Protein AF-A0A965YLI5-F1 (afdb_monomer)

Solvent-accessible surface area (backbone atoms only — not comparable to full-atom values): 17673 Å² total; per-residue (Å²): 130,90,64,56,71,51,61,73,43,76,35,81,29,61,70,36,71,73,26,60,54,40,81,42,77,49,64,62,65,41,42,41,32,51,29,38,28,36,34,89,42,83,32,68,47,20,32,25,34,37,40,34,27,40,70,30,68,31,49,43,34,37,30,39,25,28,29,24,36,24,27,32,36,27,36,47,72,31,89,44,96,85,30,12,40,30,62,30,32,25,40,28,37,57,21,29,21,36,32,38,29,81,21,51,41,47,46,29,47,48,23,34,24,57,84,49,38,15,62,35,31,36,45,75,60,94,67,42,70,20,35,37,36,37,76,62,53,68,28,42,39,21,24,36,50,42,29,84,81,40,61,37,41,49,74,69,42,58,32,80,84,25,55,32,73,34,83,18,82,35,67,80,43,89,89,72,48,71,62,78,72,77,84,62,77,58,58,67,69,54,51,53,51,52,40,53,52,46,54,48,54,43,52,53,50,49,50,50,52,51,49,41,30,32,72,47,32,56,70,57,48,33,49,49,50,67,68,52,47,60,90,42,24,69,57,54,50,48,56,51,55,73,16,54,28,25,58,44,68,71,39,50,42,44,44,57,70,32,48,82,37,40,45,63,67,56,49,34,55,50,31,42,47,20,13,65,45,45,66,36,66,69,40,50,52,50,47,68,65,40,94,73,60,67,53,70,72,46,47,54,48,23,49,56,12,50,71,49,80,27,67,46,58,40,51,52,30,48,44,55,52,47,52,51,55,39,57,48,47,53,50,51,49,53,49,52,64,74,66,45,82,87,66,91,77,88,129

Radius of gyration: 22.5 Å; Cα contacts (8 Å, |Δi|>4): 751; chains: 1; bounding box: 51×45×67 Å

Mean predicted aligned error: 6.95 Å

Structure (mmCIF, N/CA/C/O backbone):
data_AF-A0A965YLI5-F1
#
_entry.id   AF-A0A965YLI5-F1
#
loop_
_atom_site.group_PDB
_atom_site.id
_atom_site.type_symbol
_atom_site.label_atom_id
_atom_site.label_alt_id
_atom_site.label_comp_id
_atom_site.label_asym_id
_atom_site.label_entity_id
_atom_site.label_seq_id
_atom_site.pdbx_PDB_ins_code
_atom_site.Cartn_x
_atom_site.Cartn_y
_atom_site.Cartn_z
_atom_site.occupancy
_atom_site.B_iso_or_equiv
_atom_site.auth_seq_id
_atom_site.auth_comp_id
_atom_site.auth_asym_id
_atom_site.auth_atom_id
_atom_site.pdbx_PDB_model_num
ATOM 1 N N . MET A 1 1 ? -11.165 -8.237 -24.576 1.00 47.66 1 MET A N 1
ATOM 2 C CA . MET A 1 1 ? -10.477 -7.065 -25.166 1.00 47.66 1 MET A CA 1
ATOM 3 C C . MET A 1 1 ? -8.989 -7.328 -25.030 1.00 47.66 1 MET A C 1
ATOM 5 O O . MET A 1 1 ? -8.636 -8.050 -24.112 1.00 47.66 1 MET A O 1
ATOM 9 N N . ASN A 1 2 ? -8.143 -6.856 -25.949 1.00 56.25 2 ASN A N 1
ATOM 10 C CA . ASN A 1 2 ? -6.702 -7.087 -25.823 1.00 56.25 2 ASN A CA 1
ATOM 11 C C . ASN A 1 2 ? -6.149 -6.168 -24.736 1.00 56.25 2 ASN A C 1
ATOM 13 O O . ASN A 1 2 ? -6.178 -4.950 -24.899 1.00 56.25 2 ASN A O 1
ATOM 17 N N . THR A 1 3 ? -5.671 -6.770 -23.659 1.00 67.88 3 THR A N 1
ATOM 18 C CA . THR A 1 3 ? -4.916 -6.110 -22.602 1.00 67.88 3 THR A CA 1
ATOM 19 C C . THR A 1 3 ? -3.586 -5.591 -23.163 1.00 67.88 3 THR A C 1
ATOM 21 O O . THR A 1 3 ? -2.893 -6.351 -23.846 1.00 67.88 3 THR A O 1
ATOM 24 N N . PRO A 1 4 ? -3.209 -4.317 -22.950 1.00 78.31 4 PRO A N 1
ATOM 25 C CA . PRO A 1 4 ? -1.893 -3.822 -23.342 1.00 78.31 4 PRO A CA 1
ATOM 26 C C . PRO A 1 4 ? -0.783 -4.572 -22.593 1.00 78.31 4 PRO A C 1
ATOM 28 O O . PRO A 1 4 ? -0.748 -4.570 -21.365 1.00 78.31 4 PRO A O 1
ATOM 31 N N . THR A 1 5 ? 0.134 -5.201 -23.329 1.00 81.94 5 THR A N 1
ATOM 32 C CA . THR A 1 5 ? 1.270 -5.948 -22.768 1.00 81.94 5 THR A CA 1
ATOM 33 C C . THR A 1 5 ? 2.569 -5.428 -23.370 1.00 81.94 5 THR A C 1
ATOM 35 O O . THR A 1 5 ? 2.741 -5.443 -24.591 1.00 81.94 5 THR A O 1
ATOM 38 N N . ILE A 1 6 ? 3.478 -4.960 -22.518 1.00 88.44 6 ILE A N 1
ATOM 39 C CA . ILE A 1 6 ? 4.797 -4.443 -22.884 1.00 88.44 6 ILE A CA 1
ATOM 40 C C . ILE A 1 6 ? 5.815 -5.189 -22.039 1.00 88.44 6 ILE A C 1
ATOM 42 O O . ILE A 1 6 ? 5.927 -4.959 -20.839 1.00 88.44 6 ILE A O 1
ATOM 46 N N . VAL A 1 7 ? 6.532 -6.112 -22.668 1.00 88.81 7 VAL A N 1
ATOM 47 C CA . VAL A 1 7 ? 7.425 -7.036 -21.967 1.00 88.81 7 VAL A CA 1
ATOM 48 C C . VAL A 1 7 ? 8.673 -7.360 -22.764 1.00 88.81 7 VAL A C 1
ATOM 50 O O . VAL A 1 7 ? 8.611 -7.406 -23.997 1.00 88.81 7 VAL A O 1
ATOM 53 N N . ASN A 1 8 ? 9.791 -7.604 -22.076 1.00 89.75 8 ASN A N 1
ATOM 54 C CA . ASN A 1 8 ? 11.072 -7.968 -22.692 1.00 89.75 8 ASN A CA 1
ATOM 55 C C . ASN A 1 8 ? 11.573 -6.952 -23.743 1.00 89.75 8 ASN A C 1
ATOM 57 O O . ASN A 1 8 ? 12.159 -7.329 -24.762 1.00 89.75 8 ASN A O 1
ATOM 61 N N . ASN A 1 9 ? 11.339 -5.650 -23.528 1.00 94.12 9 ASN A N 1
ATOM 62 C CA . ASN A 1 9 ? 11.816 -4.586 -24.420 1.00 94.12 9 ASN A CA 1
ATOM 63 C C . ASN A 1 9 ? 12.978 -3.797 -23.816 1.00 94.12 9 ASN A C 1
ATOM 65 O O . ASN A 1 9 ? 13.099 -3.652 -22.605 1.00 94.12 9 ASN A O 1
ATOM 69 N N . THR A 1 10 ? 13.790 -3.191 -24.683 1.00 97.19 10 THR A N 1
ATOM 70 C CA . THR A 1 10 ? 14.789 -2.191 -24.287 1.00 97.19 10 THR A CA 1
ATOM 71 C C . THR A 1 10 ? 14.444 -0.836 -24.894 1.00 97.19 10 THR A C 1
ATOM 73 O O . THR A 1 10 ? 14.452 -0.665 -26.117 1.00 97.19 10 THR A O 1
ATOM 76 N N . PHE A 1 11 ? 14.191 0.144 -24.035 1.00 97.19 11 PHE A N 1
ATOM 77 C CA . PHE A 1 11 ? 13.925 1.533 -24.375 1.00 97.19 11 PHE A CA 1
ATOM 78 C C . PHE A 1 11 ? 15.193 2.361 -24.164 1.00 97.19 11 PHE A C 1
ATOM 80 O O . PHE A 1 11 ? 15.611 2.614 -23.037 1.00 97.19 11 PHE A O 1
ATOM 87 N N . ASN A 1 12 ? 15.800 2.804 -25.267 1.00 96.06 12 ASN A N 1
ATOM 88 C CA . ASN A 1 12 ? 16.942 3.717 -25.235 1.00 96.06 12 ASN A CA 1
ATOM 89 C C . ASN A 1 12 ? 16.435 5.163 -25.272 1.00 96.06 12 ASN A C 1
ATOM 91 O O . ASN A 1 12 ? 16.053 5.668 -26.332 1.00 96.06 12 ASN A O 1
ATOM 95 N N . ILE A 1 13 ? 16.423 5.816 -24.115 1.00 95.94 13 ILE A N 1
ATOM 96 C CA . ILE A 1 13 ? 15.871 7.154 -23.918 1.00 95.94 13 ILE A CA 1
ATOM 97 C C . ILE A 1 13 ? 16.979 8.180 -24.191 1.00 95.94 13 ILE A C 1
ATOM 99 O O . ILE A 1 13 ? 18.006 8.179 -23.512 1.00 95.94 13 ILE A O 1
ATOM 103 N N . PRO A 1 14 ? 16.829 9.062 -25.196 1.00 92.75 14 PRO A N 1
ATOM 104 C CA . PRO A 1 14 ? 17.872 10.027 -25.522 1.00 92.75 14 PRO A CA 1
ATOM 105 C C . PRO A 1 14 ? 18.075 11.040 -24.380 1.00 92.75 14 PRO A C 1
ATOM 107 O O . PRO A 1 14 ? 17.088 11.405 -23.736 1.00 92.75 14 PRO A O 1
ATOM 110 N N . PRO A 1 15 ? 19.308 11.554 -24.171 1.00 88.88 15 PRO A N 1
ATOM 111 C CA . PRO A 1 15 ? 19.623 12.610 -23.203 1.00 88.88 15 PRO A CA 1
ATOM 112 C C . PRO A 1 15 ? 19.081 13.969 -23.661 1.00 88.88 15 PRO A C 1
ATOM 114 O O . PRO A 1 15 ? 19.823 14.866 -24.068 1.00 88.88 15 PRO A O 1
ATOM 117 N N . ALA A 1 16 ? 17.756 14.091 -23.662 1.00 88.50 16 ALA A N 1
ATOM 118 C CA . ALA A 1 16 ? 17.015 15.266 -24.076 1.00 88.50 16 ALA A CA 1
ATOM 119 C C . ALA A 1 16 ? 15.872 15.569 -23.102 1.00 88.50 16 ALA A C 1
ATOM 121 O O . ALA A 1 16 ? 15.252 14.666 -22.540 1.00 88.50 16 ALA A O 1
ATOM 122 N N . ASP A 1 17 ? 15.559 16.859 -22.973 1.00 85.88 17 ASP A N 1
ATOM 123 C CA . ASP A 1 17 ? 14.410 17.319 -22.197 1.00 85.88 17 ASP A CA 1
ATOM 124 C C . ASP A 1 17 ? 13.104 16.745 -22.761 1.00 85.88 17 ASP A C 1
ATOM 126 O O . ASP A 1 17 ? 12.866 16.776 -23.974 1.00 85.88 17 ASP A O 1
ATOM 130 N N . LYS A 1 18 ? 12.260 16.235 -21.859 1.00 85.62 18 LYS A N 1
ATOM 131 C CA . LYS A 1 18 ? 10.982 15.556 -22.126 1.00 85.62 18 LYS A CA 1
ATOM 132 C C . LYS A 1 18 ? 11.101 14.269 -22.945 1.00 85.62 18 LYS A C 1
ATOM 134 O O . LYS A 1 18 ? 10.153 13.896 -23.638 1.00 85.62 18 LYS A O 1
ATOM 139 N N . ALA A 1 19 ? 12.247 13.595 -22.895 1.00 93.88 19 ALA A N 1
ATOM 140 C CA . ALA A 1 19 ? 12.375 12.257 -23.453 1.00 93.88 19 ALA A CA 1
ATOM 141 C C . ALA A 1 19 ? 11.682 11.242 -22.532 1.00 93.88 19 ALA A C 1
ATOM 143 O O . ALA A 1 19 ? 11.950 11.203 -21.334 1.00 93.88 19 ALA A O 1
ATOM 144 N N . VAL A 1 20 ? 10.796 10.424 -23.098 1.00 95.38 20 VAL A N 1
ATOM 145 C CA . VAL A 1 20 ? 10.002 9.438 -22.356 1.00 95.38 20 VAL A CA 1
ATOM 146 C C . VAL A 1 20 ? 10.176 8.076 -23.016 1.00 95.38 20 VAL A C 1
ATOM 148 O O . VAL A 1 20 ? 10.062 7.980 -24.240 1.00 95.38 20 VAL A O 1
ATOM 151 N N . GLY A 1 21 ? 10.465 7.042 -22.226 1.00 96.38 21 GLY A N 1
ATOM 152 C CA . GLY A 1 21 ? 10.515 5.661 -22.708 1.00 96.38 21 GLY A CA 1
ATOM 153 C C . GLY A 1 21 ? 9.121 5.138 -23.030 1.00 96.38 21 GLY A C 1
ATOM 154 O O . GLY A 1 21 ? 8.846 4.743 -24.163 1.00 96.38 21 GLY A O 1
ATOM 155 N N . LEU A 1 22 ? 8.229 5.208 -22.045 1.00 95.56 22 LEU A N 1
ATOM 156 C CA . LEU A 1 22 ? 6.839 4.791 -22.164 1.00 95.56 22 LEU A CA 1
ATOM 157 C C . LEU A 1 22 ? 5.908 5.814 -21.508 1.00 95.56 22 LEU A C 1
ATOM 159 O O . LEU A 1 22 ? 6.117 6.224 -20.371 1.00 95.56 22 LEU A O 1
ATOM 163 N N . TYR A 1 23 ? 4.879 6.224 -22.245 1.00 93.50 23 TYR A N 1
ATOM 164 C CA . TYR A 1 23 ? 3.815 7.093 -21.756 1.00 93.50 23 TYR A CA 1
ATOM 165 C C . TYR A 1 23 ? 2.490 6.342 -21.828 1.00 93.50 23 TYR A C 1
ATOM 167 O O . TYR A 1 23 ? 2.137 5.821 -22.890 1.00 93.50 23 TYR A O 1
ATOM 175 N N . ILE A 1 24 ? 1.776 6.301 -20.712 1.00 89.19 24 ILE A N 1
ATOM 176 C CA . ILE A 1 24 ? 0.483 5.635 -20.565 1.00 89.19 24 ILE A CA 1
ATOM 177 C C . ILE A 1 24 ? -0.528 6.694 -20.160 1.00 89.19 24 ILE A C 1
ATOM 179 O O . ILE A 1 24 ? -0.227 7.531 -19.317 1.00 89.19 24 ILE A O 1
ATOM 183 N N . ASP A 1 25 ? -1.697 6.667 -20.789 1.00 87.75 25 ASP A N 1
ATOM 184 C CA . ASP A 1 25 ? -2.765 7.645 -20.592 1.00 87.75 25 ASP A CA 1
ATOM 185 C C . ASP A 1 25 ? -4.060 6.898 -20.279 1.00 87.75 25 ASP A C 1
ATOM 187 O O . ASP A 1 25 ? -4.780 6.476 -21.190 1.00 87.75 25 ASP A O 1
ATOM 191 N N . GLY A 1 26 ? -4.298 6.637 -18.995 1.00 78.50 26 GLY A N 1
ATOM 192 C CA . GLY A 1 26 ? -5.349 5.732 -18.558 1.00 78.50 26 GLY A CA 1
ATOM 193 C C . GLY A 1 26 ? -5.097 4.267 -18.917 1.00 78.50 26 GLY A C 1
ATOM 194 O O . GLY A 1 26 ? -4.208 3.896 -19.689 1.00 78.50 26 GLY A O 1
ATOM 195 N N . GLY A 1 27 ? -5.951 3.408 -18.371 1.00 75.38 27 GLY A N 1
ATOM 196 C CA . GLY A 1 27 ? -5.984 1.987 -18.691 1.00 75.38 27 GLY A CA 1
ATOM 197 C C . GLY A 1 27 ? -6.417 1.147 -17.502 1.00 75.38 27 GLY A C 1
ATOM 198 O O . GLY A 1 27 ? -6.430 1.613 -16.367 1.00 75.38 27 GLY A O 1
ATOM 199 N N . SER A 1 28 ? -6.798 -0.092 -17.785 1.00 77.69 28 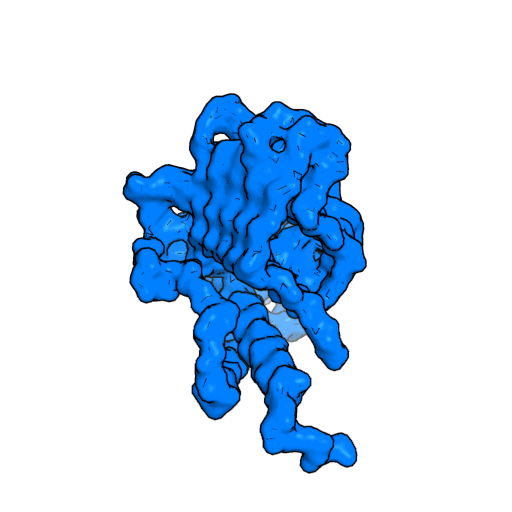SER A N 1
ATOM 200 C CA . SER A 1 28 ? -6.920 -1.153 -16.794 1.00 77.69 28 SER A CA 1
ATOM 201 C C . SER A 1 28 ? -6.119 -2.354 -17.270 1.00 77.69 28 SER A C 1
ATOM 203 O O . SER A 1 28 ? -5.940 -2.551 -18.480 1.00 77.69 28 SER A O 1
ATOM 205 N N . ASP A 1 29 ? -5.668 -3.146 -16.307 1.00 75.56 29 ASP A N 1
ATOM 206 C CA . ASP A 1 29 ? -5.086 -4.470 -16.488 1.00 75.56 29 ASP A CA 1
ATOM 207 C C . ASP A 1 29 ? -3.799 -4.503 -17.320 1.00 75.56 29 ASP A C 1
ATOM 209 O O . ASP A 1 29 ? -3.402 -5.570 -17.777 1.00 75.56 29 ASP A O 1
ATOM 213 N N . PHE A 1 30 ? -3.120 -3.374 -17.550 1.00 81.50 30 PHE A N 1
ATOM 214 C CA . PHE A 1 30 ? -1.917 -3.395 -18.380 1.00 81.50 30 PHE A CA 1
ATOM 215 C C . PHE A 1 30 ? -0.799 -4.207 -17.717 1.00 81.50 30 PHE A C 1
ATOM 217 O O . PHE A 1 30 ? -0.629 -4.210 -16.500 1.00 81.50 30 PHE A O 1
ATOM 224 N N . VAL A 1 31 ? 0.006 -4.870 -18.547 1.00 82.62 31 VAL A N 1
ATOM 225 C CA . VAL A 1 31 ? 1.157 -5.660 -18.097 1.00 82.62 31 VAL A CA 1
ATOM 226 C C . VAL A 1 31 ? 2.434 -4.990 -18.584 1.00 82.62 31 VAL A C 1
ATOM 228 O O . VAL A 1 31 ? 2.665 -4.915 -19.794 1.00 82.62 31 VAL A O 1
ATOM 231 N N . ILE A 1 32 ? 3.260 -4.511 -17.649 1.00 90.44 32 ILE A N 1
ATOM 232 C CA . ILE A 1 32 ? 4.579 -3.928 -17.928 1.00 90.44 32 ILE A CA 1
ATOM 233 C C . ILE A 1 32 ? 5.622 -4.648 -17.090 1.00 90.44 32 ILE A C 1
ATOM 235 O O . ILE A 1 32 ? 5.726 -4.432 -15.881 1.00 90.44 32 ILE A O 1
ATOM 239 N N . GLU A 1 33 ? 6.390 -5.508 -17.745 1.00 91.06 33 GLU A N 1
ATOM 240 C CA . GLU A 1 33 ? 7.311 -6.404 -17.056 1.00 91.06 33 GLU A CA 1
ATOM 241 C C . GLU A 1 33 ? 8.574 -6.715 -17.853 1.00 91.06 33 GLU A C 1
ATOM 243 O O . GLU A 1 33 ? 8.534 -6.761 -19.076 1.00 91.06 33 GLU A O 1
ATOM 248 N N . ASP A 1 34 ? 9.697 -6.950 -17.174 1.00 92.69 34 ASP A N 1
ATOM 249 C CA . ASP A 1 34 ? 10.962 -7.367 -17.797 1.00 92.69 34 ASP A CA 1
ATOM 250 C C . ASP A 1 34 ? 11.467 -6.394 -18.882 1.00 92.69 34 ASP A C 1
ATOM 252 O O . ASP A 1 34 ? 12.118 -6.787 -19.853 1.00 92.69 34 ASP A O 1
ATOM 256 N N . ASN A 1 35 ? 11.146 -5.102 -18.774 1.00 96.31 35 ASN A N 1
ATOM 257 C CA . ASN A 1 35 ? 11.665 -4.090 -19.690 1.00 96.31 35 ASN A CA 1
ATOM 258 C C . ASN A 1 35 ? 12.866 -3.362 -19.090 1.00 96.31 35 ASN A C 1
ATOM 260 O O . ASN A 1 35 ? 12.995 -3.223 -17.879 1.00 96.31 35 ASN A O 1
ATOM 264 N N . ILE A 1 36 ? 13.712 -2.833 -19.968 1.00 98.00 36 ILE A N 1
ATOM 265 C CA . ILE A 1 36 ? 14.893 -2.048 -19.620 1.00 98.00 36 ILE A CA 1
ATOM 266 C C . ILE A 1 36 ? 14.707 -0.625 -20.153 1.00 98.00 36 ILE A C 1
ATOM 268 O O . ILE A 1 36 ? 14.586 -0.432 -21.365 1.00 98.00 36 ILE A O 1
ATOM 272 N N . PHE A 1 37 ? 14.715 0.372 -19.273 1.00 98.06 37 PHE A N 1
ATOM 273 C CA . PHE A 1 37 ? 14.601 1.796 -19.587 1.00 98.06 37 PHE A CA 1
ATOM 274 C C . PHE A 1 37 ? 15.909 2.504 -19.241 1.00 98.06 37 PHE A C 1
ATOM 276 O O . PHE A 1 37 ? 16.181 2.795 -18.078 1.00 98.06 37 PHE A O 1
ATOM 283 N N . LEU A 1 38 ? 16.722 2.798 -20.256 1.00 96.19 38 LEU A N 1
ATOM 284 C CA . LEU A 1 38 ? 18.060 3.350 -20.052 1.00 96.19 38 LEU A CA 1
ATOM 285 C C . LEU A 1 38 ? 18.283 4.625 -20.853 1.00 96.19 38 LEU A C 1
ATOM 287 O O . LEU A 1 38 ? 17.928 4.717 -22.030 1.00 96.19 38 LEU A O 1
ATOM 291 N N . SER A 1 39 ? 18.961 5.580 -20.229 1.00 94.50 39 SER A N 1
ATOM 292 C CA . SER A 1 39 ? 19.636 6.680 -20.918 1.00 94.50 39 SER A CA 1
ATOM 293 C C . SER A 1 39 ? 21.143 6.426 -20.999 1.00 94.50 39 SER A C 1
ATOM 295 O O . SER A 1 39 ? 21.697 5.575 -20.309 1.00 94.50 39 SER A O 1
ATOM 297 N N . THR A 1 40 ? 21.832 7.182 -21.853 1.00 87.62 40 THR A N 1
ATOM 298 C CA . THR A 1 40 ? 23.300 7.169 -21.938 1.00 87.62 40 THR A CA 1
ATOM 299 C C . THR A 1 40 ? 23.979 8.174 -21.009 1.00 87.62 40 THR A C 1
ATOM 301 O O . THR A 1 40 ? 25.177 8.056 -20.788 1.00 87.62 40 THR A O 1
ATOM 304 N N . ASP A 1 41 ? 23.251 9.190 -20.540 1.00 81.38 41 ASP A N 1
ATOM 305 C CA . ASP A 1 41 ? 23.746 10.259 -19.663 1.00 81.38 41 ASP A CA 1
ATOM 306 C C . ASP A 1 41 ? 22.575 10.945 -18.948 1.00 81.38 41 ASP A C 1
ATOM 308 O O . ASP A 1 41 ? 21.448 10.936 -19.448 1.00 81.38 41 ASP A O 1
ATOM 312 N N . TYR A 1 42 ? 22.861 11.620 -17.832 1.00 74.62 42 TYR A N 1
ATOM 313 C CA . TYR A 1 42 ? 21.887 12.480 -17.166 1.00 74.62 42 TYR A CA 1
ATOM 314 C C . TYR A 1 42 ? 21.604 13.734 -17.998 1.00 74.62 42 TYR A C 1
ATOM 316 O O . TYR A 1 42 ? 22.484 14.563 -18.247 1.00 74.62 42 TYR A O 1
ATOM 324 N N . SER A 1 43 ? 20.341 13.933 -18.344 1.00 74.75 43 SER A N 1
ATOM 325 C CA . SER A 1 43 ? 19.816 15.224 -18.774 1.00 74.75 43 SER A CA 1
ATOM 326 C C . SER A 1 43 ? 18.503 15.500 -18.055 1.00 74.75 43 SER A C 1
ATOM 328 O O . SER A 1 43 ? 17.770 14.574 -17.716 1.00 74.75 43 SER A O 1
ATOM 330 N N . ALA A 1 44 ? 18.216 16.775 -17.796 1.00 75.19 44 ALA A N 1
ATOM 331 C CA . ALA A 1 44 ? 16.949 17.159 -17.191 1.00 75.19 44 ALA A CA 1
ATOM 332 C C . ALA A 1 44 ? 15.792 16.748 -18.110 1.00 75.19 44 ALA A C 1
ATOM 334 O O . ALA A 1 44 ? 15.864 17.008 -19.310 1.00 75.19 44 ALA A O 1
ATOM 335 N N . GLY A 1 45 ? 14.736 16.159 -17.545 1.00 84.00 45 GLY A N 1
ATOM 336 C CA . GLY A 1 45 ? 13.501 15.883 -18.286 1.00 84.00 45 GLY A CA 1
ATOM 337 C C . GLY A 1 45 ? 13.372 14.469 -18.851 1.00 84.00 45 GLY A C 1
ATOM 338 O O . GLY A 1 45 ? 12.574 14.288 -19.765 1.00 84.00 45 GLY A O 1
ATOM 339 N N . GLN A 1 46 ? 14.139 13.492 -18.362 1.00 93.94 46 GLN A N 1
ATOM 340 C CA . GLN A 1 46 ? 14.086 12.114 -18.863 1.00 93.94 46 GLN A CA 1
ATOM 341 C C . GLN A 1 46 ? 13.268 11.198 -17.966 1.00 93.94 46 GLN A C 1
ATOM 343 O O . GLN A 1 46 ? 13.535 11.121 -16.768 1.00 93.94 46 GLN A O 1
ATOM 348 N N . TYR A 1 47 ? 12.346 10.462 -18.573 1.00 95.69 47 TYR A N 1
ATOM 349 C CA . TYR A 1 47 ? 11.420 9.581 -17.876 1.00 95.69 47 TYR A CA 1
ATOM 350 C C . TYR A 1 47 ? 11.510 8.167 -18.438 1.00 95.69 47 TYR A C 1
ATOM 352 O O . TYR A 1 47 ? 11.446 7.987 -19.658 1.00 95.69 47 TYR A O 1
ATOM 360 N N . GLY A 1 48 ? 11.613 7.171 -17.562 1.00 97.06 48 GLY A N 1
ATOM 361 C CA . GLY A 1 48 ? 11.458 5.768 -17.939 1.00 97.06 48 GLY A CA 1
ATOM 362 C C . GLY A 1 48 ? 10.014 5.508 -18.339 1.00 97.06 48 GLY A C 1
ATOM 363 O O . GLY A 1 48 ? 9.701 5.385 -19.527 1.00 97.06 48 GLY A O 1
ATOM 364 N N . ILE A 1 49 ? 9.134 5.532 -17.341 1.00 95.69 49 ILE A N 1
ATOM 365 C CA . ILE A 1 49 ? 7.686 5.431 -17.516 1.00 95.69 49 ILE A CA 1
ATOM 366 C C . ILE A 1 49 ? 7.007 6.676 -16.951 1.00 95.69 49 ILE A C 1
ATOM 368 O O . ILE A 1 49 ? 7.320 7.123 -15.849 1.00 95.69 49 ILE A O 1
ATOM 372 N N . ILE A 1 50 ? 6.034 7.194 -17.695 1.00 93.31 50 ILE A N 1
ATOM 373 C CA 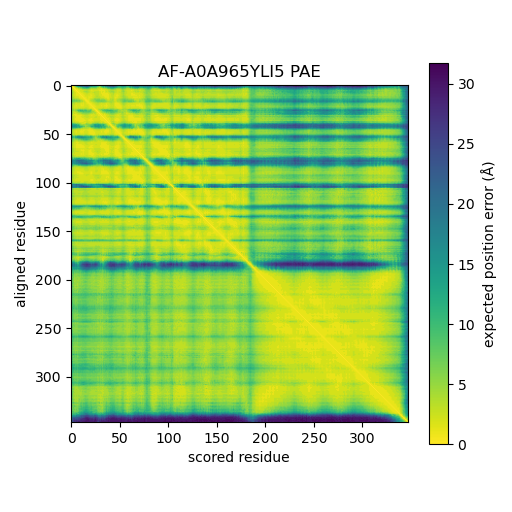. ILE A 1 50 ? 5.022 8.112 -17.183 1.00 93.31 50 ILE A CA 1
ATOM 374 C C . ILE A 1 50 ? 3.669 7.420 -17.279 1.00 93.31 50 ILE A C 1
ATOM 376 O O . ILE A 1 50 ? 3.272 7.006 -18.371 1.00 93.31 50 ILE A O 1
ATOM 380 N N . VAL A 1 51 ? 2.946 7.353 -16.165 1.00 89.81 51 VAL A N 1
ATOM 381 C CA . VAL A 1 51 ? 1.522 7.012 -16.173 1.00 89.81 51 VAL A CA 1
ATOM 382 C C . VAL A 1 51 ? 0.716 8.256 -15.851 1.00 89.81 51 VAL A C 1
ATOM 384 O O . VAL A 1 51 ? 0.921 8.892 -14.819 1.00 89.81 51 VAL A O 1
ATOM 387 N N . ASN A 1 52 ? -0.156 8.623 -16.781 1.00 86.88 52 ASN A N 1
ATOM 388 C CA . ASN A 1 52 ? -1.084 9.728 -16.675 1.00 86.88 52 ASN A CA 1
ATOM 389 C C . ASN A 1 52 ? -2.488 9.188 -16.441 1.00 86.88 52 ASN A C 1
ATOM 391 O O . ASN A 1 52 ? -3.026 8.567 -17.348 1.00 86.88 52 ASN A O 1
ATOM 395 N N . GLU A 1 53 ? -3.060 9.472 -15.271 1.00 71.56 53 GLU A N 1
ATOM 396 C CA . GLU A 1 53 ? -4.372 8.985 -14.830 1.00 71.56 53 GLU A CA 1
ATOM 397 C C . GLU A 1 53 ? -4.425 7.450 -14.766 1.00 71.56 53 GLU A C 1
ATOM 399 O O . GLU A 1 53 ? -4.290 6.747 -15.762 1.00 71.56 53 GLU A O 1
ATOM 404 N N . ASP A 1 54 ? -4.663 6.893 -13.587 1.00 67.50 54 ASP A N 1
ATOM 405 C CA . ASP A 1 54 ? -4.981 5.475 -13.454 1.00 67.50 54 ASP A CA 1
ATOM 406 C C . ASP A 1 54 ? -6.122 5.339 -12.460 1.00 67.50 54 ASP A C 1
ATOM 408 O O . ASP A 1 54 ? -6.150 6.049 -11.475 1.00 67.50 54 ASP A O 1
ATOM 412 N N . SER A 1 55 ? -7.096 4.481 -12.730 1.00 65.44 55 SER A N 1
ATOM 413 C CA . SER A 1 55 ? -8.208 4.205 -11.805 1.00 65.44 55 SER A CA 1
ATOM 414 C C . SER A 1 55 ? -8.404 2.708 -11.586 1.00 65.44 55 SER A C 1
ATOM 416 O O . SER A 1 55 ? -9.463 2.292 -11.121 1.00 65.44 55 SER A O 1
ATOM 418 N N . HIS A 1 56 ? -7.392 1.905 -11.928 1.00 74.00 56 HIS A N 1
ATOM 419 C CA . HIS A 1 56 ? -7.408 0.451 -11.815 1.00 74.00 56 HIS A CA 1
ATOM 420 C C . HIS A 1 56 ? -6.162 -0.062 -11.089 1.00 74.00 56 HIS A C 1
ATOM 422 O O . HIS A 1 56 ? -5.153 0.629 -10.967 1.00 74.00 56 HIS A O 1
ATOM 428 N N . GLU A 1 57 ? -6.256 -1.273 -10.544 1.00 75.50 57 GLU A N 1
ATOM 429 C CA . GLU A 1 57 ? -5.108 -1.921 -9.921 1.00 75.50 57 GLU A CA 1
ATOM 430 C C . GLU A 1 57 ? -4.194 -2.444 -11.025 1.00 75.50 57 GLU A C 1
ATOM 432 O O . GLU A 1 57 ? -4.500 -3.442 -11.676 1.00 75.50 57 GLU A O 1
ATOM 437 N N . ASN A 1 58 ? -3.078 -1.755 -11.245 1.00 81.50 58 ASN A N 1
ATOM 438 C CA . ASN A 1 58 ? -2.070 -2.153 -12.219 1.00 81.50 58 ASN A CA 1
ATOM 439 C C . ASN A 1 58 ? -0.738 -2.454 -11.531 1.00 81.50 58 ASN A C 1
ATOM 441 O O . ASN A 1 58 ? -0.469 -1.998 -10.417 1.00 81.50 58 ASN A O 1
ATOM 445 N N . GLU A 1 59 ? 0.122 -3.209 -12.209 1.00 86.50 59 GLU A N 1
ATOM 446 C CA . GLU A 1 59 ? 1.457 -3.536 -11.713 1.00 86.50 59 GLU A CA 1
ATOM 447 C C . GLU A 1 59 ? 2.526 -3.171 -12.745 1.00 86.50 59 GLU A C 1
ATOM 449 O O . GLU A 1 59 ? 2.413 -3.484 -13.932 1.00 86.50 59 GLU A O 1
ATOM 454 N N . ILE A 1 60 ? 3.587 -2.523 -12.271 1.00 92.56 60 ILE A N 1
ATOM 455 C CA . ILE A 1 60 ? 4.853 -2.385 -12.988 1.00 92.56 60 ILE A CA 1
ATOM 456 C C . ILE A 1 60 ? 5.837 -3.278 -12.249 1.00 92.56 60 ILE A C 1
ATOM 458 O O . ILE A 1 60 ? 6.213 -2.982 -11.114 1.00 92.56 60 ILE A O 1
ATOM 462 N N . TYR A 1 61 ? 6.206 -4.387 -12.882 1.00 92.81 61 TYR A N 1
ATOM 463 C CA . TYR A 1 61 ? 6.884 -5.494 -12.217 1.00 92.81 61 TYR A CA 1
ATOM 464 C C . TYR A 1 61 ? 8.208 -5.841 -12.892 1.00 92.81 61 TYR A C 1
ATOM 466 O O . TYR A 1 61 ? 8.237 -6.034 -14.098 1.00 92.81 61 TYR A O 1
ATOM 474 N N . ASN A 1 62 ? 9.290 -5.992 -12.132 1.00 93.94 62 ASN A N 1
ATOM 475 C CA . ASN A 1 62 ? 10.561 -6.526 -12.645 1.00 93.94 62 ASN A CA 1
ATOM 476 C C . ASN A 1 62 ? 11.134 -5.783 -13.867 1.00 93.94 62 ASN A C 1
ATOM 478 O O . ASN A 1 62 ? 11.618 -6.395 -14.815 1.00 93.94 62 ASN A O 1
ATOM 482 N N . ASN A 1 63 ? 11.053 -4.452 -13.878 1.00 97.44 63 ASN A N 1
ATOM 483 C CA . ASN A 1 63 ? 11.691 -3.622 -14.900 1.00 97.44 63 ASN A CA 1
ATOM 484 C C . ASN A 1 63 ? 12.994 -3.007 -14.368 1.00 97.44 63 ASN A C 1
ATOM 486 O O . ASN A 1 63 ? 13.133 -2.770 -13.169 1.00 97.44 63 ASN A O 1
ATOM 490 N N . GLU A 1 64 ? 13.922 -2.703 -15.271 1.00 98.00 64 GLU A N 1
ATOM 491 C CA . GLU A 1 64 ? 15.175 -1.998 -14.989 1.00 98.00 64 GLU A CA 1
ATOM 492 C C . GLU A 1 64 ? 15.071 -0.534 -15.440 1.00 98.00 64 GLU A C 1
ATOM 494 O O . GLU A 1 64 ? 14.649 -0.249 -16.565 1.00 98.00 64 GLU A O 1
ATOM 499 N N . PHE A 1 65 ? 15.480 0.398 -14.582 1.00 97.88 65 PHE A N 1
ATOM 500 C CA . PHE A 1 65 ? 15.470 1.837 -14.834 1.00 97.88 65 PHE A CA 1
ATOM 501 C C . PHE A 1 65 ? 16.820 2.445 -14.482 1.00 97.88 65 PHE A C 1
ATOM 503 O O . PHE A 1 65 ? 17.201 2.439 -13.307 1.00 97.88 65 PHE A O 1
ATOM 510 N N . GLY A 1 66 ? 17.495 3.064 -15.453 1.00 95.50 66 GLY A N 1
ATOM 511 C CA . GLY A 1 66 ? 18.771 3.696 -15.146 1.00 95.50 66 GLY A CA 1
ATOM 512 C C . GLY A 1 66 ? 19.224 4.866 -16.001 1.00 95.50 66 GLY A C 1
ATOM 513 O O . GLY A 1 66 ? 18.919 4.986 -17.193 1.00 95.50 66 GLY A O 1
ATOM 514 N N . TYR A 1 67 ? 20.010 5.733 -15.358 1.00 93.94 67 TYR A N 1
ATOM 515 C CA . TYR A 1 67 ? 20.521 6.995 -15.902 1.00 93.94 67 TYR A CA 1
ATOM 516 C C . TYR A 1 67 ? 19.425 8.024 -16.228 1.00 93.94 67 TYR A C 1
ATOM 518 O O . TYR A 1 67 ? 19.591 8.849 -17.129 1.00 93.94 67 TYR A O 1
ATOM 526 N N . LEU A 1 68 ? 18.296 7.998 -15.514 1.00 94.69 68 LEU A N 1
ATOM 527 C CA . LEU A 1 68 ? 17.128 8.843 -15.788 1.00 94.69 68 LEU A CA 1
ATOM 528 C C . LEU A 1 68 ? 16.989 9.998 -14.788 1.00 94.69 68 LEU A C 1
ATOM 530 O O . LEU A 1 68 ? 17.530 9.976 -13.683 1.00 94.69 68 LEU A O 1
ATOM 534 N N . SER A 1 69 ? 16.225 11.029 -15.169 1.00 94.38 69 SER A N 1
ATOM 535 C CA . SER A 1 69 ? 15.749 11.999 -14.172 1.00 94.38 69 SER A CA 1
ATOM 536 C C . SER A 1 69 ? 14.672 11.360 -13.294 1.00 94.38 69 SER A C 1
ATOM 538 O O . SER A 1 69 ? 14.723 11.503 -12.082 1.00 94.38 69 SER A O 1
ATOM 540 N N . TRP A 1 70 ? 13.749 10.618 -13.907 1.00 94.88 70 TRP A N 1
ATOM 541 C CA . TRP A 1 70 ? 12.691 9.879 -13.227 1.00 94.88 70 TRP A CA 1
ATOM 542 C C . TRP A 1 70 ? 12.623 8.457 -13.779 1.00 94.88 70 TRP A C 1
ATOM 544 O O . TRP A 1 70 ? 12.394 8.279 -14.979 1.00 94.88 70 TRP A O 1
ATOM 554 N N . GLY A 1 71 ? 12.816 7.446 -12.932 1.00 96.19 71 GLY A N 1
ATOM 555 C CA . GLY A 1 71 ? 12.597 6.049 -13.320 1.00 96.19 71 GLY A CA 1
ATOM 556 C C . GLY A 1 71 ? 11.125 5.824 -13.666 1.00 96.19 71 GLY A C 1
ATOM 557 O O . GLY A 1 71 ? 10.767 5.536 -14.811 1.00 96.19 71 GLY A O 1
ATOM 558 N N . PHE A 1 72 ? 10.268 6.087 -12.687 1.00 95.75 72 PHE A N 1
ATOM 559 C CA . PHE A 1 72 ? 8.821 6.089 -12.815 1.00 95.75 72 PHE A CA 1
ATOM 560 C C . PHE A 1 72 ? 8.232 7.421 -12.352 1.00 95.75 72 PHE A C 1
ATOM 562 O O . PHE A 1 72 ? 8.604 7.961 -11.307 1.00 95.75 72 PHE A O 1
ATOM 569 N N . SER A 1 73 ? 7.255 7.918 -13.105 1.00 93.19 73 SER A N 1
ATOM 570 C CA . SER A 1 73 ? 6.435 9.050 -12.702 1.00 93.19 73 SER A CA 1
ATOM 571 C C . SER A 1 73 ? 4.952 8.744 -12.864 1.00 93.19 73 SER A C 1
ATOM 573 O O . SER A 1 73 ? 4.516 8.286 -13.922 1.00 93.19 73 SER A O 1
ATOM 575 N N . ASN A 1 74 ? 4.169 9.039 -11.829 1.00 89.38 74 ASN A N 1
ATOM 576 C CA . ASN A 1 74 ? 2.718 9.094 -11.930 1.00 89.38 74 ASN A CA 1
ATOM 577 C C . ASN A 1 74 ? 2.227 10.545 -11.848 1.00 89.38 74 ASN A C 1
ATOM 579 O O . ASN A 1 74 ? 2.630 11.314 -10.968 1.00 89.38 74 ASN A O 1
ATOM 583 N N . GLN A 1 75 ? 1.356 10.893 -12.790 1.00 84.94 75 GLN A N 1
ATOM 584 C CA . GLN A 1 75 ? 0.712 12.193 -12.929 1.00 84.94 75 GLN A CA 1
ATOM 585 C C . GLN A 1 75 ? -0.781 12.014 -13.269 1.00 84.94 75 GLN A C 1
ATOM 587 O O . GLN A 1 75 ? -1.203 10.951 -13.705 1.00 84.94 75 GLN A O 1
ATOM 592 N N . GLY A 1 76 ? -1.594 13.061 -13.105 1.00 70.62 76 GLY A N 1
ATOM 593 C CA . GLY A 1 76 ? -3.042 13.013 -13.380 1.00 70.62 76 GLY A CA 1
ATOM 594 C C . GLY A 1 76 ? -3.909 12.584 -12.187 1.00 70.62 76 GLY A C 1
ATOM 595 O O . GLY A 1 76 ? -3.421 12.013 -11.218 1.00 70.62 76 GLY A O 1
ATOM 596 N N . GLU A 1 77 ? -5.194 12.941 -12.212 1.00 66.69 77 GLU A N 1
ATOM 597 C CA . GLU A 1 77 ? -6.116 12.669 -11.100 1.00 66.69 77 GLU A CA 1
ATOM 598 C C . GLU A 1 77 ? -6.690 11.252 -11.188 1.00 66.69 77 GLU A C 1
ATOM 600 O O . GLU A 1 77 ? -7.257 10.858 -12.207 1.00 66.69 77 GLU A O 1
ATOM 605 N N . THR A 1 78 ? -6.593 10.519 -10.086 1.00 58.84 78 THR A N 1
ATOM 606 C CA . THR A 1 78 ? -7.240 9.221 -9.891 1.00 58.84 78 THR A CA 1
ATOM 607 C C . THR A 1 78 ? -8.511 9.414 -9.058 1.00 58.84 78 THR A C 1
ATOM 609 O O . THR A 1 78 ? -8.540 10.239 -8.144 1.00 58.84 78 THR A O 1
ATOM 612 N N . TYR A 1 79 ? -9.583 8.679 -9.370 1.00 54.75 79 TYR A N 1
ATOM 613 C CA . TYR A 1 79 ? -10.912 8.888 -8.766 1.00 54.75 79 TYR A CA 1
ATOM 614 C C . TYR A 1 79 ? -11.265 7.924 -7.618 1.00 54.75 79 TYR A C 1
ATOM 616 O O . TYR A 1 79 ? -12.333 8.084 -7.025 1.00 54.75 79 TYR A O 1
ATOM 624 N N . ASP A 1 80 ? -10.414 6.940 -7.310 1.00 59.97 80 ASP A N 1
ATOM 625 C CA . ASP A 1 80 ? -10.649 5.950 -6.248 1.00 59.97 80 ASP A CA 1
ATOM 626 C C . ASP A 1 80 ? -9.464 5.901 -5.273 1.00 59.97 80 ASP A C 1
ATOM 628 O O . ASP A 1 80 ? -8.315 5.726 -5.675 1.00 59.97 80 ASP A O 1
ATOM 632 N N . ASP A 1 81 ? -9.755 6.056 -3.980 1.00 54.88 81 ASP A N 1
ATOM 633 C CA . ASP A 1 81 ? -8.762 6.148 -2.909 1.00 54.88 81 ASP A CA 1
ATOM 634 C C . ASP A 1 81 ? -8.012 4.829 -2.657 1.00 54.88 81 ASP A C 1
ATOM 636 O O . ASP A 1 81 ? -6.937 4.855 -2.059 1.00 54.88 81 ASP A O 1
ATOM 640 N N . ASN A 1 82 ? -8.551 3.688 -3.103 1.00 58.41 82 ASN A N 1
ATOM 641 C CA . ASN A 1 82 ? -7.997 2.359 -2.805 1.00 58.41 82 ASN A CA 1
ATOM 642 C C . ASN A 1 82 ? -7.269 1.704 -3.982 1.00 58.41 82 ASN A C 1
ATOM 644 O O . ASN A 1 82 ? -6.806 0.571 -3.862 1.00 58.41 82 ASN A O 1
ATOM 648 N N . VAL A 1 83 ? -7.170 2.401 -5.109 1.00 70.44 83 VAL A N 1
ATOM 649 C CA . VAL A 1 83 ? -6.711 1.835 -6.372 1.00 70.44 83 VAL A CA 1
ATOM 650 C C . VAL A 1 83 ? -5.487 2.599 -6.867 1.00 70.44 83 VAL A C 1
ATOM 652 O O . VAL A 1 83 ? -5.390 3.812 -6.700 1.00 70.44 83 VAL A O 1
ATOM 655 N N . GLY A 1 84 ? -4.521 1.893 -7.449 1.00 80.25 84 GLY A N 1
ATOM 656 C CA . GLY A 1 84 ? -3.356 2.525 -8.050 1.00 80.25 84 GLY A CA 1
ATOM 657 C C . GLY A 1 84 ? -2.328 1.523 -8.550 1.00 80.25 84 GLY A C 1
ATOM 658 O O . GLY A 1 84 ? -2.553 0.313 -8.548 1.00 80.25 84 GLY A O 1
ATOM 659 N N . ILE A 1 85 ? -1.175 2.054 -8.950 1.00 87.25 85 ILE A N 1
ATOM 660 C CA . ILE A 1 85 ? -0.081 1.273 -9.524 1.00 87.25 85 ILE A CA 1
ATOM 661 C C . ILE A 1 85 ? 0.810 0.727 -8.414 1.00 87.25 85 ILE A C 1
ATOM 663 O O . ILE A 1 85 ? 1.340 1.470 -7.580 1.00 87.25 85 ILE A O 1
ATOM 667 N N . CYS A 1 86 ? 0.995 -0.582 -8.413 1.00 89.44 86 CYS A N 1
ATOM 668 C CA . CYS A 1 86 ? 1.950 -1.259 -7.557 1.00 89.44 86 CYS A CA 1
ATOM 669 C C . CYS A 1 86 ? 3.273 -1.373 -8.316 1.00 89.44 86 CYS A C 1
ATOM 671 O O . CYS A 1 86 ? 3.310 -1.838 -9.455 1.00 89.44 86 CYS A O 1
ATOM 673 N N . LEU A 1 87 ? 4.358 -0.922 -7.693 1.00 93.88 87 LEU A N 1
ATOM 674 C CA . LEU A 1 87 ? 5.708 -1.050 -8.220 1.00 93.88 87 LEU A CA 1
ATOM 675 C C . LEU A 1 87 ? 6.436 -2.087 -7.385 1.00 93.88 87 LEU A C 1
ATOM 677 O O . LEU A 1 87 ? 6.785 -1.825 -6.232 1.00 93.88 87 LEU A O 1
ATOM 681 N N . THR A 1 88 ? 6.655 -3.255 -7.967 1.00 94.25 88 THR A N 1
ATOM 682 C CA . THR A 1 88 ? 7.238 -4.409 -7.284 1.00 94.25 88 THR A CA 1
ATOM 683 C C . THR A 1 88 ? 8.383 -4.988 -8.111 1.00 94.25 88 THR A C 1
ATOM 685 O O . THR A 1 88 ? 8.366 -4.967 -9.340 1.00 94.25 88 THR A O 1
ATOM 688 N N . CYS A 1 89 ? 9.420 -5.489 -7.445 1.00 95.75 89 CYS A N 1
ATOM 689 C CA . CYS A 1 89 ? 10.570 -6.145 -8.063 1.00 95.75 89 CYS A CA 1
ATOM 690 C C . CYS A 1 89 ? 11.368 -5.316 -9.084 1.00 95.75 89 CYS A C 1
ATOM 692 O O . CYS A 1 89 ? 12.168 -5.878 -9.820 1.00 95.75 89 CYS A O 1
ATOM 694 N N . ASN A 1 90 ? 11.184 -3.999 -9.162 1.00 97.94 90 ASN A N 1
ATOM 695 C CA . ASN A 1 90 ? 11.900 -3.175 -10.137 1.00 97.94 90 ASN A CA 1
ATOM 696 C C . ASN A 1 90 ? 13.322 -2.851 -9.660 1.00 97.94 90 ASN A C 1
ATOM 698 O O . ASN A 1 90 ? 13.542 -2.593 -8.476 1.00 97.94 90 ASN A O 1
ATOM 702 N N . ASP A 1 91 ? 14.277 -2.805 -10.587 1.00 97.88 91 ASP A N 1
ATOM 703 C CA . ASP A 1 91 ? 15.652 -2.375 -10.335 1.00 97.88 91 ASP A CA 1
ATOM 704 C C . ASP A 1 91 ? 15.851 -0.940 -10.841 1.00 97.88 91 ASP A C 1
ATOM 706 O O . ASP A 1 91 ? 15.945 -0.684 -12.039 1.00 97.88 91 ASP A O 1
ATOM 710 N N . PHE A 1 92 ? 15.914 0.008 -9.913 1.00 98.00 92 PHE A N 1
ATOM 711 C CA . PHE A 1 92 ? 16.281 1.390 -10.172 1.00 98.00 92 PHE A CA 1
ATOM 712 C C . PHE A 1 92 ? 17.744 1.631 -9.807 1.00 98.00 92 PHE A C 1
ATOM 714 O O . PHE A 1 92 ? 18.156 1.413 -8.664 1.00 98.00 92 PHE A O 1
ATOM 721 N N . HIS A 1 93 ? 18.543 2.136 -10.741 1.00 95.38 93 HIS A N 1
ATOM 722 C CA . HIS A 1 93 ? 19.927 2.505 -10.466 1.00 95.38 93 HIS A CA 1
ATOM 723 C C . HIS A 1 93 ? 20.340 3.761 -11.225 1.00 95.38 93 HIS A C 1
ATOM 725 O O . HIS A 1 93 ? 19.980 3.960 -12.377 1.00 95.38 93 HIS A O 1
ATOM 731 N N . ASP A 1 94 ? 21.169 4.602 -10.607 1.00 93.50 94 ASP A N 1
ATOM 732 C CA . ASP A 1 94 ? 21.655 5.829 -11.240 1.00 93.50 94 ASP A CA 1
ATOM 733 C C . ASP A 1 94 ? 20.515 6.747 -11.752 1.00 93.50 94 ASP A C 1
ATOM 735 O O . ASP A 1 94 ? 20.641 7.352 -12.815 1.00 93.50 94 ASP A O 1
ATOM 739 N N . ASN A 1 95 ? 19.400 6.869 -11.021 1.00 93.75 95 ASN A N 1
ATOM 740 C CA . ASN A 1 95 ? 18.365 7.873 -11.304 1.00 93.75 95 ASN A CA 1
ATOM 741 C C . ASN A 1 95 ? 18.420 9.045 -10.310 1.00 93.75 95 ASN A C 1
ATOM 743 O O . ASN A 1 95 ? 18.937 8.919 -9.196 1.0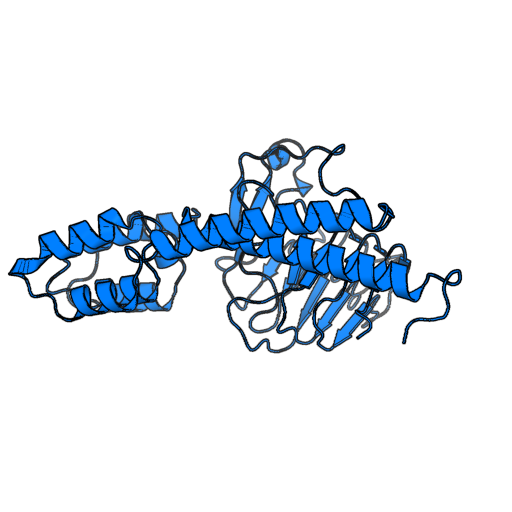0 93.75 95 ASN A O 1
ATOM 747 N N . ILE A 1 96 ? 17.884 10.204 -10.714 1.00 93.94 96 ILE A N 1
ATOM 748 C CA . ILE A 1 96 ? 17.703 11.355 -9.808 1.00 93.94 96 ILE A CA 1
ATOM 749 C C . ILE A 1 96 ? 16.517 11.104 -8.873 1.00 93.94 96 ILE A C 1
ATOM 751 O O . ILE A 1 96 ? 16.639 11.301 -7.668 1.00 93.94 96 ILE A O 1
ATOM 755 N N . GLU A 1 97 ? 15.387 10.664 -9.413 1.00 94.81 97 GLU A N 1
ATOM 756 C CA . GLU A 1 97 ? 14.261 10.148 -8.644 1.00 94.81 97 GLU A CA 1
ATOM 757 C C . GLU A 1 97 ? 13.877 8.769 -9.182 1.00 94.81 97 GLU A C 1
ATOM 759 O O . GLU A 1 97 ? 13.720 8.591 -10.393 1.00 94.81 97 GLU A O 1
ATOM 764 N N . ASP A 1 98 ? 13.730 7.782 -8.302 1.00 97.50 98 ASP A N 1
ATOM 765 C CA . ASP A 1 98 ? 13.334 6.437 -8.730 1.00 97.50 98 ASP A CA 1
ATOM 766 C C . ASP A 1 98 ? 11.823 6.381 -8.971 1.00 97.50 98 ASP A C 1
ATOM 768 O O . ASP A 1 98 ? 11.379 6.054 -10.074 1.00 97.50 98 ASP A O 1
ATOM 772 N N . ILE A 1 99 ? 11.035 6.783 -7.970 1.00 96.19 99 ILE A N 1
ATOM 773 C CA . ILE A 1 99 ? 9.570 6.825 -8.012 1.00 96.19 99 ILE A CA 1
ATOM 774 C C . ILE A 1 99 ? 9.102 8.237 -7.651 1.00 96.19 99 ILE A C 1
ATOM 776 O O . ILE A 1 99 ? 9.400 8.729 -6.564 1.00 96.19 99 ILE A O 1
ATOM 780 N N . SER A 1 100 ? 8.330 8.873 -8.536 1.00 94.25 100 SER A N 1
ATOM 781 C CA . SER A 1 100 ? 7.802 10.227 -8.320 1.00 94.25 100 SER A CA 1
ATOM 782 C C . SER A 1 100 ? 6.299 10.315 -8.577 1.00 94.25 100 SER A C 1
ATOM 784 O O . SER A 1 100 ? 5.822 10.094 -9.690 1.00 94.25 100 SER A O 1
ATOM 786 N N . VAL A 1 101 ? 5.540 10.643 -7.534 1.00 90.38 101 VAL A N 1
ATOM 787 C CA . VAL A 1 101 ? 4.077 10.744 -7.544 1.00 90.38 101 VAL A CA 1
ATOM 788 C C . VAL A 1 101 ? 3.686 12.175 -7.208 1.00 90.38 101 VAL A C 1
ATOM 790 O O . VAL A 1 101 ? 3.777 12.618 -6.060 1.00 90.38 101 VAL A O 1
ATOM 793 N N . ILE A 1 102 ? 3.258 12.903 -8.239 1.00 82.94 102 ILE A N 1
ATOM 794 C CA . ILE A 1 102 ? 2.992 14.349 -8.179 1.00 82.94 102 ILE A CA 1
ATOM 795 C C . ILE A 1 102 ? 1.503 14.697 -8.275 1.00 82.94 102 ILE A C 1
ATOM 797 O O . ILE A 1 102 ? 1.139 15.8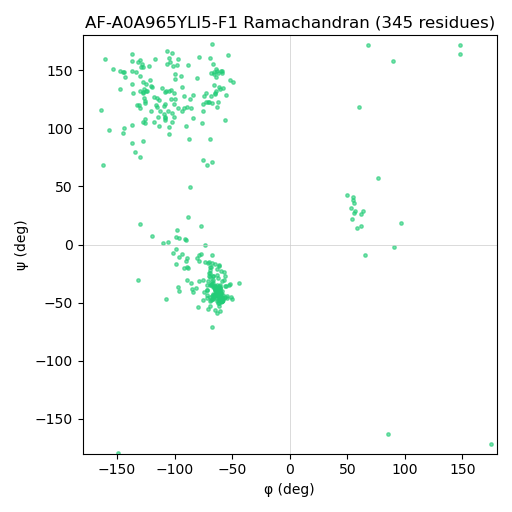73 -8.291 1.00 82.94 102 ILE A O 1
ATOM 801 N N . SER A 1 103 ? 0.629 13.698 -8.365 1.00 70.88 103 SER A N 1
ATOM 802 C CA . SER A 1 103 ? -0.807 13.884 -8.550 1.00 70.88 103 SER A CA 1
ATOM 803 C C . SER A 1 103 ? -1.634 13.106 -7.541 1.00 70.88 103 SER A C 1
ATOM 805 O O . SER A 1 103 ? -1.209 12.074 -7.032 1.00 70.88 103 SER A O 1
ATOM 807 N N . ASN A 1 104 ? -2.835 13.608 -7.256 1.00 62.62 104 ASN A N 1
ATOM 808 C CA . ASN A 1 104 ? -3.746 12.998 -6.297 1.00 62.62 104 ASN A CA 1
ATOM 809 C C . ASN A 1 104 ? -4.044 11.530 -6.681 1.00 62.62 104 ASN A C 1
ATOM 811 O O . ASN A 1 104 ? -4.795 11.278 -7.620 1.00 62.62 104 ASN A O 1
ATOM 815 N N . HIS A 1 105 ? -3.465 10.611 -5.889 1.00 63.69 105 HIS A N 1
ATOM 816 C CA . HIS A 1 105 ? -3.697 9.154 -5.829 1.00 63.69 105 HIS A CA 1
ATOM 817 C C . HIS A 1 105 ? -3.071 8.285 -6.946 1.00 63.69 105 HIS A C 1
ATOM 819 O O . HIS A 1 105 ? -3.752 7.511 -7.604 1.00 63.69 105 HIS A O 1
ATOM 825 N N . GLY A 1 106 ? -1.748 8.352 -7.127 1.00 70.50 106 GLY A N 1
ATOM 826 C CA . GLY A 1 106 ? -1.060 7.684 -8.246 1.00 70.50 106 GLY A CA 1
ATOM 827 C C . GLY A 1 106 ? -0.585 6.232 -8.088 1.00 70.50 106 GLY A C 1
ATOM 828 O O . GLY A 1 106 ? -0.325 5.563 -9.088 1.00 70.50 106 GLY A O 1
ATOM 829 N N . ILE A 1 107 ? -0.418 5.735 -6.860 1.00 86.00 107 ILE A N 1
ATOM 830 C CA . ILE A 1 107 ? 0.159 4.404 -6.591 1.00 86.00 107 ILE A CA 1
ATOM 831 C C . ILE A 1 107 ? -0.614 3.657 -5.499 1.00 86.00 107 ILE A C 1
ATOM 833 O O . ILE A 1 107 ? -1.307 4.271 -4.678 1.00 86.00 107 ILE A O 1
ATOM 837 N N . CYS A 1 108 ? -0.484 2.326 -5.490 1.00 85.62 108 CYS A N 1
ATOM 838 C CA . CYS A 1 108 ? -1.088 1.457 -4.481 1.00 85.62 108 CYS A CA 1
ATOM 839 C C . CYS A 1 108 ? -0.752 1.928 -3.062 1.00 85.62 108 CYS A C 1
ATOM 841 O O . CYS A 1 108 ? 0.386 2.319 -2.785 1.00 85.62 108 CYS A O 1
ATOM 843 N N . GLU A 1 109 ? -1.730 1.820 -2.156 1.00 86.88 109 GLU A N 1
ATOM 844 C CA . GLU A 1 109 ? -1.537 2.162 -0.739 1.00 86.88 109 GLU A CA 1
ATOM 845 C C . GLU A 1 109 ? -0.474 1.284 -0.103 1.00 86.88 109 GLU A C 1
ATOM 847 O O . GLU A 1 109 ? 0.383 1.771 0.617 1.00 86.88 109 GLU A O 1
ATOM 852 N N . ASN A 1 110 ? -0.534 -0.012 -0.395 1.00 90.12 110 ASN A N 1
ATOM 853 C CA . ASN A 1 110 ? 0.396 -1.005 0.102 1.00 90.12 110 ASN A CA 1
ATOM 854 C C . ASN A 1 110 ? 1.287 -1.446 -1.057 1.00 90.12 110 ASN A C 1
ATOM 856 O O . ASN A 1 110 ? 0.831 -2.108 -1.990 1.00 90.12 110 ASN A O 1
ATOM 860 N N . GLN A 1 111 ? 2.555 -1.048 -1.006 1.00 92.69 111 GLN A N 1
ATOM 861 C CA . GLN A 1 111 ? 3.597 -1.536 -1.902 1.00 92.69 111 GLN A CA 1
ATOM 862 C C . GLN A 1 111 ? 4.183 -2.803 -1.267 1.00 92.69 111 GLN A C 1
ATOM 864 O O . GLN A 1 111 ? 5.094 -2.729 -0.437 1.00 92.69 111 GLN A O 1
ATOM 869 N N . GLY A 1 112 ? 3.598 -3.950 -1.617 1.00 92.50 112 GLY A N 1
ATOM 870 C CA . GLY A 1 112 ? 3.872 -5.249 -0.996 1.00 92.50 112 GLY A CA 1
ATOM 871 C C . GLY A 1 112 ? 3.047 -5.510 0.272 1.00 92.50 112 GLY A C 1
ATOM 872 O O . GLY A 1 112 ? 2.036 -4.853 0.521 1.00 92.50 112 GLY A O 1
ATOM 873 N N . SER A 1 113 ? 3.492 -6.487 1.061 1.00 92.94 113 SER A N 1
ATOM 874 C CA . SER A 1 113 ? 2.892 -6.963 2.317 1.00 92.94 113 SER A CA 1
ATOM 875 C C . SER A 1 113 ? 3.960 -7.489 3.286 1.00 92.94 113 SER A C 1
ATOM 877 O O . SER A 1 113 ? 5.156 -7.503 2.968 1.00 92.94 113 SER A O 1
ATOM 879 N N . TYR A 1 114 ? 3.558 -7.972 4.469 1.00 91.69 114 TYR A N 1
ATOM 880 C CA . TYR A 1 114 ? 4.502 -8.635 5.369 1.00 91.69 114 TYR A CA 1
ATOM 881 C C . TYR A 1 114 ? 5.084 -9.923 4.790 1.00 91.69 114 TYR A C 1
ATOM 883 O O . TYR A 1 114 ? 6.266 -10.179 5.013 1.00 91.69 114 TYR A O 1
ATOM 891 N N . SER A 1 115 ? 4.301 -10.737 4.081 1.00 90.75 115 SER A N 1
ATOM 892 C CA . SER A 1 115 ? 4.785 -11.996 3.503 1.00 90.75 115 SER A CA 1
ATOM 893 C C . SER A 1 115 ? 5.570 -11.784 2.215 1.00 90.75 115 SER A C 1
ATOM 895 O O . SER A 1 115 ? 6.520 -12.521 1.967 1.00 90.75 115 SER A O 1
ATOM 897 N N . GLU A 1 116 ? 5.225 -10.752 1.451 1.00 91.12 116 GLU A N 1
ATOM 898 C CA . GLU A 1 116 ? 5.816 -10.440 0.151 1.00 91.12 116 GLU A CA 1
ATOM 899 C C . GLU A 1 116 ? 6.082 -8.929 0.045 1.00 91.12 116 GLU A C 1
ATOM 901 O O . GLU A 1 116 ? 5.212 -8.160 -0.372 1.00 91.12 116 GLU A O 1
ATOM 906 N N . PRO A 1 117 ? 7.260 -8.472 0.506 1.00 95.12 117 PRO A N 1
ATOM 907 C CA . PRO A 1 117 ? 7.720 -7.095 0.344 1.00 95.12 117 PRO A CA 1
ATOM 908 C C . PRO A 1 117 ? 7.693 -6.622 -1.112 1.00 95.12 117 PRO A C 1
ATOM 910 O O . PRO A 1 117 ? 7.708 -7.426 -2.036 1.00 95.12 117 PRO A O 1
ATOM 913 N N . ALA A 1 118 ? 7.754 -5.307 -1.339 1.00 95.25 118 ALA A N 1
ATOM 914 C CA . ALA A 1 118 ? 7.783 -4.779 -2.706 1.00 95.25 118 ALA A CA 1
ATOM 915 C C . ALA A 1 118 ? 9.032 -5.201 -3.497 1.00 95.25 118 ALA A C 1
ATOM 917 O O . ALA A 1 118 ? 8.989 -5.230 -4.719 1.00 95.25 118 ALA A O 1
ATOM 918 N N . PHE A 1 119 ? 10.147 -5.492 -2.821 1.00 96.56 119 PHE A N 1
ATOM 919 C CA . PHE A 1 119 ? 11.405 -5.956 -3.424 1.00 96.56 119 PHE A CA 1
ATOM 920 C C . PHE A 1 119 ? 11.992 -5.070 -4.540 1.00 96.56 119 PHE A C 1
ATOM 922 O O . PHE A 1 119 ? 12.810 -5.550 -5.323 1.00 96.56 119 PHE A O 1
ATOM 929 N N . ASN A 1 120 ? 11.649 -3.777 -4.609 1.00 97.81 120 ASN A N 1
ATOM 930 C CA . ASN A 1 120 ? 12.381 -2.881 -5.506 1.00 97.81 120 ASN A CA 1
ATOM 931 C C . ASN A 1 120 ? 13.814 -2.682 -4.989 1.00 97.81 120 ASN A C 1
ATOM 933 O O . ASN A 1 120 ? 14.066 -2.668 -3.780 1.00 97.81 120 ASN A O 1
ATOM 937 N N . LEU A 1 121 ? 14.744 -2.496 -5.918 1.00 97.75 121 LEU A N 1
ATOM 938 C CA . LEU A 1 121 ? 16.097 -2.036 -5.646 1.00 97.75 121 LEU A CA 1
ATOM 939 C C . LEU A 1 121 ? 16.188 -0.565 -6.038 1.00 97.75 121 LEU A C 1
ATOM 941 O O . LEU A 1 121 ? 15.889 -0.220 -7.171 1.00 97.75 121 LEU A O 1
ATOM 945 N N . PHE A 1 122 ? 16.617 0.287 -5.120 1.00 98.12 122 PHE A N 1
ATOM 946 C CA . PHE A 1 122 ? 16.705 1.727 -5.318 1.00 98.12 122 PHE A CA 1
ATOM 947 C C . PHE A 1 122 ? 18.114 2.180 -5.711 1.00 98.12 122 PHE A C 1
ATOM 949 O O . PHE A 1 122 ? 19.122 1.478 -5.503 1.00 98.12 122 PHE A O 1
ATOM 956 N N . SER A 1 123 ? 18.173 3.364 -6.310 1.00 95.81 123 SER A N 1
ATOM 957 C CA . SER A 1 123 ? 19.397 4.020 -6.736 1.00 95.81 123 SER A CA 1
ATOM 958 C C . SER A 1 123 ? 20.249 4.393 -5.529 1.00 95.81 123 SER A C 1
ATOM 960 O O . SER A 1 123 ? 19.776 4.934 -4.539 1.00 95.81 123 SER A O 1
ATOM 962 N N . LEU A 1 124 ? 21.562 4.173 -5.622 1.00 90.50 124 LEU A N 1
ATOM 963 C CA . LEU A 1 124 ? 22.510 4.685 -4.631 1.00 90.50 124 LEU A CA 1
ATOM 964 C C . LEU A 1 124 ? 23.303 5.834 -5.233 1.00 90.50 124 LEU A C 1
ATOM 966 O O . LEU A 1 124 ? 23.895 5.691 -6.299 1.00 90.50 124 LEU A O 1
ATOM 970 N N . GLY A 1 125 ? 23.427 6.945 -4.513 1.00 80.69 125 GLY A N 1
ATOM 971 C CA . GLY A 1 125 ? 24.385 7.982 -4.883 1.00 80.69 125 GLY A CA 1
ATOM 972 C C . GLY A 1 125 ? 23.947 9.390 -4.526 1.00 80.69 125 GLY A C 1
ATOM 973 O O . GLY A 1 125 ? 22.822 9.642 -4.127 1.00 80.69 125 GLY A O 1
ATOM 974 N N . SER A 1 126 ? 24.866 10.340 -4.690 1.00 75.75 126 SER A N 1
ATOM 975 C CA . SER A 1 126 ? 24.646 11.739 -4.303 1.00 75.75 126 SER A CA 1
ATOM 976 C C . SER A 1 126 ? 23.764 12.541 -5.265 1.00 75.75 126 SER A C 1
ATOM 978 O O . SER A 1 126 ? 23.505 13.707 -4.991 1.00 75.75 126 SER A O 1
ATOM 980 N N . GLN A 1 127 ? 23.421 11.978 -6.427 1.00 81.88 127 GLN A N 1
ATOM 981 C CA . GLN A 1 127 ? 22.522 12.607 -7.404 1.00 81.88 127 GLN A CA 1
ATOM 982 C C . GLN A 1 127 ? 21.063 12.196 -7.182 1.00 81.88 127 GLN A C 1
ATOM 984 O O . GLN A 1 127 ? 20.170 12.916 -7.622 1.00 81.88 127 GLN A O 1
ATOM 989 N N . ASN A 1 128 ? 20.833 11.075 -6.488 1.00 87.31 128 ASN A N 1
ATOM 990 C CA . ASN A 1 128 ? 19.501 10.660 -6.090 1.00 87.31 128 ASN A CA 1
ATOM 991 C C . ASN A 1 128 ? 18.969 11.657 -5.048 1.00 87.31 128 ASN A C 1
ATOM 993 O O . ASN A 1 128 ? 19.611 11.940 -4.033 1.00 87.31 128 ASN A O 1
ATOM 997 N N . THR A 1 129 ? 17.830 12.254 -5.374 1.00 93.31 129 THR A N 1
ATOM 998 C CA . THR A 1 129 ? 17.118 13.215 -4.535 1.00 93.31 129 THR A CA 1
ATOM 999 C C . THR A 1 129 ? 16.026 12.508 -3.740 1.00 93.31 129 THR A C 1
ATOM 1001 O O . THR A 1 129 ? 15.862 12.815 -2.559 1.00 93.31 129 THR A O 1
ATOM 1004 N N . TYR A 1 130 ? 15.322 11.559 -4.368 1.00 95.62 130 TYR A N 1
ATOM 1005 C CA . TYR A 1 130 ? 14.323 10.711 -3.726 1.00 95.62 130 TYR A CA 1
ATOM 1006 C C . TYR A 1 130 ? 14.278 9.325 -4.367 1.00 95.62 130 TYR A C 1
ATOM 1008 O O . TYR A 1 130 ? 14.128 9.191 -5.577 1.00 95.62 130 TYR A O 1
ATOM 1016 N N . ASP A 1 131 ? 14.266 8.296 -3.536 1.00 97.25 131 ASP A N 1
ATOM 1017 C CA . ASP A 1 131 ? 13.876 6.950 -3.948 1.00 97.25 131 ASP A CA 1
ATOM 1018 C C . ASP A 1 131 ? 12.355 6.881 -4.118 1.00 97.25 131 ASP A C 1
ATOM 1020 O O . ASP A 1 131 ? 11.839 6.313 -5.078 1.00 97.25 131 ASP A O 1
ATOM 1024 N N . ILE A 1 132 ? 11.620 7.523 -3.204 1.00 96.25 132 ILE A N 1
ATOM 1025 C CA . ILE A 1 132 ? 10.163 7.642 -3.290 1.00 96.25 132 ILE A CA 1
ATOM 1026 C C . ILE A 1 132 ? 9.744 9.065 -2.939 1.00 96.25 132 ILE A C 1
ATOM 1028 O O . ILE A 1 132 ? 9.665 9.444 -1.766 1.00 96.25 132 ILE A O 1
ATOM 1032 N N . TYR A 1 133 ? 9.426 9.845 -3.964 1.00 94.44 133 TYR A N 1
ATOM 1033 C CA . TYR A 1 133 ? 8.746 11.119 -3.816 1.00 94.44 133 TYR A CA 1
ATOM 1034 C C . TYR A 1 133 ? 7.239 10.918 -3.969 1.00 94.44 133 TYR A C 1
ATOM 1036 O O . TYR A 1 133 ? 6.758 10.535 -5.031 1.00 94.44 133 TYR A O 1
ATOM 1044 N N . ASN A 1 134 ? 6.482 11.161 -2.904 1.00 90.50 134 ASN A N 1
ATOM 1045 C CA . ASN A 1 134 ? 5.035 10.965 -2.891 1.00 90.50 134 ASN A CA 1
ATOM 1046 C C . ASN A 1 134 ? 4.377 12.044 -2.031 1.00 90.50 134 ASN A C 1
ATOM 1048 O O . ASN A 1 134 ? 4.411 11.960 -0.814 1.00 90.50 134 ASN A O 1
ATOM 1052 N N . GLU A 1 135 ? 3.815 13.089 -2.624 1.00 82.38 135 GLU A N 1
ATOM 1053 C CA . GLU A 1 135 ? 3.103 14.157 -1.891 1.00 82.38 135 GLU A CA 1
ATOM 1054 C C . GLU A 1 135 ? 1.612 13.910 -1.571 1.00 82.38 135 GLU A C 1
ATOM 1056 O O . GLU A 1 135 ? 1.153 14.411 -0.543 1.00 82.38 135 GLU A O 1
ATOM 1061 N N . PRO A 1 136 ? 0.824 13.210 -2.410 1.00 75.69 136 PRO A N 1
ATOM 1062 C CA . PRO A 1 136 ? -0.633 13.296 -2.305 1.00 75.69 136 PRO A CA 1
ATOM 1063 C C . PRO A 1 136 ? -1.288 12.428 -1.224 1.00 75.69 136 PRO A C 1
ATOM 1065 O O . PRO A 1 136 ? -2.272 12.862 -0.625 1.00 75.69 136 PRO A O 1
ATOM 1068 N N . ARG A 1 137 ? -0.798 11.203 -0.980 1.00 79.62 137 ARG A N 1
ATOM 1069 C CA . ARG A 1 137 ? -1.440 10.250 -0.052 1.00 79.62 137 ARG A CA 1
ATOM 1070 C C . ARG A 1 137 ? -0.419 9.425 0.716 1.00 79.62 137 ARG A C 1
ATOM 1072 O O . ARG A 1 137 ? 0.619 9.088 0.169 1.00 79.62 137 ARG A O 1
ATOM 1079 N N . ASN A 1 138 ? -0.744 9.044 1.948 1.00 84.94 138 ASN A N 1
ATOM 1080 C CA . ASN A 1 138 ? 0.062 8.097 2.711 1.00 84.94 138 ASN A CA 1
ATOM 1081 C C . ASN A 1 138 ? 0.077 6.712 2.045 1.00 84.94 138 ASN A C 1
ATOM 1083 O O . ASN A 1 138 ? -0.976 6.174 1.712 1.00 84.94 138 ASN A O 1
ATOM 1087 N N . ILE A 1 139 ? 1.265 6.133 1.898 1.00 88.56 139 ILE A N 1
ATOM 1088 C CA . ILE A 1 139 ? 1.464 4.746 1.469 1.00 88.56 139 ILE A CA 1
ATOM 1089 C C . ILE A 1 139 ? 2.250 3.983 2.530 1.00 88.56 139 ILE A C 1
ATOM 1091 O O . ILE A 1 139 ? 3.072 4.567 3.238 1.00 88.56 139 ILE A O 1
ATOM 1095 N N . ASN A 1 140 ? 2.056 2.673 2.577 1.00 90.81 140 ASN A N 1
ATOM 1096 C CA . ASN A 1 140 ? 2.895 1.724 3.285 1.00 90.81 140 ASN A CA 1
ATOM 1097 C C . ASN A 1 140 ? 3.817 1.037 2.272 1.00 90.81 140 ASN A C 1
ATOM 1099 O O . ASN A 1 140 ? 3.358 0.399 1.324 1.00 90.81 140 ASN A O 1
ATOM 1103 N N . TYR A 1 141 ? 5.124 1.163 2.475 1.00 94.19 141 TYR A N 1
ATOM 1104 C CA . TYR A 1 141 ? 6.137 0.512 1.658 1.00 94.19 141 TYR A CA 1
ATOM 1105 C C . TYR A 1 141 ? 6.810 -0.604 2.457 1.00 94.19 141 TYR A C 1
ATOM 1107 O O . TYR A 1 141 ? 7.513 -0.337 3.436 1.00 94.19 141 TYR A O 1
ATOM 1115 N N . PHE A 1 142 ? 6.581 -1.855 2.055 1.00 95.62 142 PHE A N 1
ATOM 1116 C CA . PHE A 1 142 ? 7.090 -3.028 2.759 1.00 95.62 142 PHE A CA 1
ATOM 1117 C C . PHE A 1 142 ? 8.508 -3.362 2.287 1.00 95.62 142 PHE A C 1
ATOM 1119 O O . PHE A 1 142 ? 8.735 -3.692 1.122 1.00 95.62 142 PHE A O 1
ATOM 1126 N N . VAL A 1 143 ? 9.464 -3.298 3.215 1.00 95.88 143 VAL A N 1
ATOM 1127 C CA . VAL A 1 143 ? 10.892 -3.540 2.986 1.00 95.88 143 VAL A CA 1
ATOM 1128 C C . VAL A 1 143 ? 11.288 -4.907 3.530 1.00 95.88 143 VAL A C 1
ATOM 1130 O O . VAL A 1 143 ? 10.988 -5.245 4.672 1.00 95.88 143 VAL A O 1
ATOM 1133 N N . THR A 1 144 ? 12.009 -5.683 2.725 1.00 96.25 144 THR A N 1
ATOM 1134 C CA . THR A 1 144 ? 12.553 -6.990 3.117 1.00 96.25 144 THR A CA 1
ATOM 1135 C C . THR A 1 144 ? 13.591 -6.891 4.238 1.00 96.25 144 THR A C 1
ATOM 1137 O O . THR A 1 144 ? 14.358 -5.930 4.326 1.00 96.25 144 THR A O 1
ATOM 1140 N N . SER A 1 145 ? 13.702 -7.945 5.052 1.00 94.44 145 SER A N 1
ATOM 1141 C CA . SER A 1 145 ? 14.771 -8.078 6.046 1.00 94.44 145 SER A CA 1
ATOM 1142 C C . SER A 1 145 ? 16.180 -8.110 5.427 1.00 94.44 145 SER A C 1
ATOM 1144 O O . SER A 1 145 ? 17.154 -7.779 6.107 1.00 94.44 145 SER A O 1
ATOM 1146 N N . SER A 1 146 ? 16.300 -8.401 4.124 1.00 94.00 146 SER A N 1
ATOM 1147 C CA . SER A 1 146 ? 17.558 -8.336 3.362 1.00 94.00 146 SER A CA 1
ATOM 1148 C C . SER A 1 146 ? 18.104 -6.915 3.175 1.00 94.00 146 SER A C 1
ATOM 1150 O O . SER A 1 146 ? 19.252 -6.755 2.758 1.00 94.00 146 SER A O 1
ATOM 1152 N N . ALA A 1 147 ? 17.342 -5.874 3.529 1.00 91.25 147 ALA A N 1
ATOM 1153 C CA . ALA A 1 147 ? 17.808 -4.487 3.517 1.00 91.25 147 ALA A CA 1
ATOM 1154 C C . ALA A 1 147 ? 19.025 -4.228 4.425 1.00 91.25 147 ALA A C 1
ATOM 1156 O O . ALA A 1 147 ? 19.786 -3.290 4.189 1.00 91.25 147 ALA A O 1
ATOM 1157 N N . GLY A 1 148 ? 19.245 -5.074 5.440 1.00 89.25 148 GLY A N 1
ATOM 1158 C CA . GLY A 1 148 ? 20.460 -5.028 6.257 1.00 89.25 148 GLY A CA 1
ATOM 1159 C C . GLY A 1 148 ? 21.730 -5.454 5.508 1.00 89.25 148 GLY A C 1
ATOM 1160 O O . GLY A 1 148 ? 22.816 -4.977 5.839 1.00 89.25 148 GLY A O 1
ATOM 1161 N N . ASP A 1 149 ? 21.593 -6.314 4.494 1.00 93.50 149 ASP A N 1
ATOM 1162 C CA . ASP A 1 149 ? 22.704 -6.854 3.701 1.00 93.50 149 ASP A CA 1
ATOM 1163 C C . ASP A 1 149 ? 22.911 -6.076 2.395 1.00 93.50 149 ASP A C 1
ATOM 1165 O O . ASP A 1 149 ? 24.047 -5.861 1.965 1.00 93.50 149 ASP A O 1
ATOM 1169 N N . ASN A 1 150 ? 21.819 -5.629 1.770 1.00 94.56 150 ASN A N 1
ATOM 1170 C CA . ASN A 1 150 ? 21.843 -4.789 0.582 1.00 94.56 150 ASN A CA 1
ATOM 1171 C C . ASN A 1 150 ? 21.013 -3.515 0.821 1.00 94.56 150 ASN A C 1
ATOM 1173 O O . ASN A 1 150 ? 19.782 -3.586 0.809 1.00 94.56 150 ASN A O 1
ATOM 1177 N N . PRO A 1 151 ? 21.658 -2.340 0.971 1.00 94.56 151 PRO A N 1
ATOM 1178 C CA . PRO A 1 151 ? 20.954 -1.100 1.282 1.00 94.56 151 PRO A CA 1
ATOM 1179 C C . PRO A 1 151 ? 20.013 -0.644 0.163 1.00 94.56 151 PRO A C 1
ATOM 1181 O O . PRO A 1 151 ? 19.124 0.150 0.431 1.00 94.56 151 PRO A O 1
ATOM 1184 N N . ARG A 1 152 ? 20.159 -1.162 -1.066 1.00 96.50 152 ARG A N 1
ATOM 1185 C CA . ARG A 1 152 ? 19.257 -0.844 -2.182 1.00 96.50 152 ARG A CA 1
ATOM 1186 C C . ARG A 1 152 ? 17.822 -1.303 -1.947 1.00 96.50 152 ARG A C 1
ATOM 1188 O O . ARG A 1 152 ? 16.932 -0.761 -2.573 1.00 96.50 152 ARG A O 1
ATOM 1195 N N . PHE A 1 153 ? 17.568 -2.267 -1.063 1.00 96.88 153 PHE A N 1
ATOM 1196 C CA . PHE A 1 153 ? 16.190 -2.637 -0.714 1.00 96.88 153 PHE A CA 1
ATOM 1197 C C . PHE A 1 153 ? 15.490 -1.602 0.174 1.00 96.88 153 PHE A C 1
ATOM 1199 O O . PHE A 1 153 ? 14.278 -1.678 0.361 1.00 96.88 153 PHE A O 1
ATOM 1206 N N . PHE A 1 154 ? 16.241 -0.676 0.775 1.00 96.50 154 PHE A N 1
ATOM 1207 C CA . PHE A 1 154 ? 15.696 0.327 1.675 1.00 96.50 154 PHE A CA 1
ATOM 1208 C C . PHE A 1 154 ? 15.575 1.671 0.948 1.00 96.50 154 PHE A C 1
ATOM 1210 O O . PHE A 1 154 ? 16.610 2.268 0.653 1.00 96.50 154 PHE A O 1
ATOM 1217 N N . PRO A 1 155 ? 14.358 2.188 0.702 1.00 95.56 155 PRO A N 1
ATOM 1218 C CA . PRO A 1 155 ? 14.199 3.491 0.072 1.00 95.56 155 PRO A CA 1
ATOM 1219 C C . PRO A 1 155 ? 14.617 4.613 1.031 1.00 95.56 155 PRO A C 1
ATOM 1221 O O . PRO A 1 155 ? 14.087 4.758 2.136 1.00 95.56 155 PRO A O 1
ATOM 1224 N N . SER A 1 156 ? 15.580 5.426 0.615 1.00 94.00 156 SER A N 1
ATOM 1225 C CA . SER A 1 156 ? 16.030 6.636 1.288 1.00 94.00 156 SER A CA 1
ATOM 1226 C C . SER A 1 156 ? 16.865 7.513 0.333 1.00 94.00 156 SER A C 1
ATOM 1228 O O . SER A 1 156 ? 18.018 7.160 0.074 1.00 94.00 156 SER A O 1
ATOM 1230 N N . PRO A 1 157 ? 16.412 8.737 -0.021 1.00 94.69 157 PRO A N 1
ATOM 1231 C CA . PRO A 1 157 ? 15.403 9.531 0.698 1.00 94.69 157 PRO A CA 1
ATOM 1232 C C . PRO A 1 157 ? 13.950 9.265 0.274 1.00 94.69 157 PRO A C 1
ATOM 1234 O O . PRO A 1 157 ? 13.683 8.908 -0.867 1.00 94.69 157 PRO A O 1
ATOM 1237 N N . VAL A 1 158 ? 12.994 9.520 1.176 1.00 94.75 158 VAL A N 1
ATOM 1238 C CA . VAL A 1 158 ? 11.546 9.445 0.889 1.00 94.75 158 VAL A CA 1
ATOM 1239 C C . VAL A 1 158 ? 10.800 10.686 1.381 1.00 94.75 158 VAL A C 1
ATOM 1241 O O . VAL A 1 158 ? 11.266 11.366 2.302 1.00 94.75 158 VAL A O 1
ATOM 1244 N N . THR A 1 159 ? 9.627 10.977 0.810 1.00 90.31 159 THR A N 1
ATOM 1245 C CA . THR A 1 159 ? 8.740 12.031 1.335 1.00 90.31 159 THR A CA 1
ATOM 1246 C C . THR A 1 159 ? 8.158 11.632 2.694 1.00 90.31 159 THR A C 1
ATOM 1248 O O . THR A 1 159 ? 7.553 10.575 2.850 1.00 90.31 159 THR A O 1
ATOM 1251 N N . ASN A 1 160 ? 8.301 12.508 3.690 1.00 80.50 160 ASN A N 1
ATOM 1252 C CA . ASN A 1 160 ? 7.733 12.342 5.030 1.00 80.50 160 ASN A CA 1
ATOM 1253 C C . ASN A 1 160 ? 6.610 13.380 5.244 1.00 80.50 160 ASN A C 1
ATOM 1255 O O . ASN A 1 160 ? 6.833 14.552 4.919 1.00 80.50 160 ASN A O 1
ATOM 1259 N N . PRO A 1 161 ? 5.432 13.009 5.790 1.00 77.12 161 PRO A N 1
ATOM 1260 C CA . PRO A 1 161 ? 5.078 11.717 6.410 1.00 77.12 161 PRO A CA 1
ATOM 1261 C C . PRO A 1 161 ? 4.323 10.740 5.492 1.00 77.12 161 PRO A C 1
ATOM 1263 O O . PRO A 1 161 ? 3.745 9.767 5.962 1.00 77.12 161 PRO A O 1
ATOM 1266 N N . THR A 1 162 ? 4.273 11.011 4.195 1.00 86.31 162 THR A N 1
ATOM 1267 C CA . THR A 1 162 ? 3.422 10.303 3.228 1.00 86.31 162 THR A CA 1
ATOM 1268 C C . THR A 1 162 ? 3.980 8.960 2.759 1.00 86.31 162 THR A C 1
ATOM 1270 O O . THR A 1 162 ? 3.261 8.189 2.130 1.00 86.31 162 THR A O 1
ATOM 1273 N N . VAL A 1 163 ? 5.239 8.639 3.053 1.00 91.00 163 VAL A N 1
ATOM 1274 C CA . VAL A 1 163 ? 5.810 7.308 2.822 1.00 91.00 163 VAL A CA 1
ATOM 1275 C C . VAL A 1 163 ? 6.144 6.677 4.166 1.00 91.00 163 VAL A C 1
ATOM 1277 O O . VAL A 1 163 ? 7.072 7.100 4.856 1.00 91.00 163 VAL A O 1
ATOM 1280 N N . ASN A 1 164 ? 5.380 5.654 4.530 1.00 90.62 164 ASN A N 1
ATOM 1281 C CA . ASN A 1 164 ? 5.578 4.876 5.738 1.00 90.62 164 ASN A CA 1
ATOM 1282 C C . ASN A 1 164 ? 6.363 3.600 5.423 1.00 90.62 164 ASN A C 1
ATOM 1284 O O . ASN A 1 164 ? 5.902 2.756 4.655 1.00 90.62 164 ASN A O 1
ATOM 1288 N N . ILE A 1 165 ? 7.551 3.459 6.006 1.00 92.62 165 ILE A N 1
ATOM 1289 C CA . ILE A 1 165 ? 8.427 2.313 5.755 1.00 92.62 165 ILE A CA 1
ATOM 1290 C C . ILE A 1 165 ? 8.146 1.216 6.774 1.00 92.62 165 ILE A C 1
ATOM 1292 O O . ILE A 1 165 ? 8.382 1.392 7.967 1.00 92.62 165 ILE A O 1
ATOM 1296 N N . ILE A 1 166 ? 7.700 0.060 6.286 1.00 92.50 166 ILE A N 1
ATOM 1297 C CA . ILE A 1 166 ? 7.344 -1.095 7.107 1.00 92.50 166 ILE A CA 1
ATOM 1298 C C . ILE A 1 166 ? 8.381 -2.197 6.915 1.00 92.50 166 ILE A C 1
ATOM 1300 O O . ILE A 1 166 ? 8.561 -2.721 5.819 1.00 92.50 166 ILE A O 1
ATOM 1304 N N . GLY A 1 167 ? 9.058 -2.580 7.996 1.00 92.62 167 GLY A N 1
ATOM 1305 C CA . GLY A 1 167 ? 9.978 -3.715 7.977 1.00 92.62 167 GLY A CA 1
ATOM 1306 C C . GLY A 1 167 ? 9.224 -5.044 7.963 1.00 92.62 167 GLY A C 1
ATOM 1307 O O . GLY A 1 167 ? 8.489 -5.348 8.901 1.00 92.62 167 GLY A O 1
ATOM 1308 N N . SER A 1 168 ? 9.446 -5.854 6.933 1.00 92.19 168 SER A N 1
ATOM 1309 C CA . SER A 1 168 ? 8.968 -7.231 6.840 1.00 92.19 168 SER A CA 1
ATOM 1310 C C . SER A 1 168 ? 10.036 -8.223 7.322 1.00 92.19 168 SER A C 1
ATOM 1312 O O . SER A 1 168 ? 11.233 -8.015 7.101 1.00 92.19 168 SER A O 1
ATOM 1314 N N . PRO A 1 169 ? 9.636 -9.337 7.967 1.00 91.38 169 PRO A N 1
ATOM 1315 C CA . PRO A 1 169 ? 10.565 -10.404 8.320 1.00 91.38 169 PRO A CA 1
ATOM 1316 C C . PRO A 1 169 ? 11.051 -11.209 7.101 1.00 91.38 169 PRO A C 1
ATOM 1318 O O . PRO A 1 169 ? 12.049 -11.924 7.218 1.00 91.38 169 PRO A O 1
ATOM 1321 N N . THR A 1 170 ? 10.385 -11.110 5.947 1.00 92.12 170 THR A N 1
ATOM 1322 C CA . THR A 1 170 ? 10.689 -11.898 4.746 1.00 92.12 170 THR A CA 1
ATOM 1323 C C . THR A 1 170 ? 12.065 -11.550 4.195 1.00 92.12 170 THR A C 1
ATOM 1325 O O . THR A 1 170 ? 12.398 -10.377 4.011 1.00 92.12 170 THR A O 1
ATOM 1328 N N . PHE A 1 171 ? 12.864 -12.583 3.936 1.00 92.44 171 PHE A N 1
ATOM 1329 C CA . PHE A 1 171 ? 14.186 -12.479 3.326 1.00 92.44 171 PHE A CA 1
ATOM 1330 C C . PHE A 1 171 ? 14.068 -12.669 1.814 1.00 92.44 171 PHE A C 1
ATOM 1332 O O . PHE A 1 171 ? 13.394 -13.599 1.382 1.00 92.44 171 PHE A O 1
ATOM 1339 N N . PHE A 1 172 ? 14.747 -11.826 1.041 1.00 92.62 172 PHE A N 1
ATOM 1340 C CA . PHE A 1 172 ? 14.781 -11.913 -0.414 1.00 92.62 172 PHE A CA 1
ATOM 1341 C C . PHE A 1 172 ? 15.631 -13.094 -0.902 1.00 92.62 172 PHE A C 1
ATOM 1343 O O . PHE A 1 172 ? 16.796 -13.248 -0.528 1.00 92.62 172 PHE A O 1
ATOM 1350 N N . SER A 1 173 ? 15.072 -13.895 -1.797 1.00 90.38 173 SER A N 1
ATOM 1351 C CA . SER A 1 173 ? 15.703 -15.046 -2.430 1.00 90.38 173 SER A CA 1
ATOM 1352 C C . SER A 1 173 ? 15.743 -14.863 -3.945 1.00 90.38 173 SER A C 1
ATOM 1354 O O . SER A 1 173 ? 14.720 -14.898 -4.616 1.00 90.38 173 SER A O 1
ATOM 1356 N N . THR A 1 174 ? 16.947 -14.759 -4.514 1.00 81.88 174 THR A N 1
ATOM 1357 C CA . THR A 1 174 ? 17.153 -14.621 -5.971 1.00 81.88 174 THR A CA 1
ATOM 1358 C C . THR A 1 174 ? 16.635 -15.805 -6.789 1.00 81.88 174 THR A C 1
ATOM 1360 O O . THR A 1 174 ? 16.503 -15.693 -8.002 1.00 81.88 174 THR A O 1
ATOM 1363 N N . ASP A 1 175 ? 16.407 -16.954 -6.146 1.00 78.75 175 ASP A N 1
ATOM 1364 C CA . ASP A 1 175 ? 15.973 -18.186 -6.812 1.00 78.75 175 ASP A CA 1
ATOM 1365 C C . ASP A 1 175 ? 14.442 -18.311 -6.882 1.00 78.75 175 ASP A C 1
ATOM 1367 O O . ASP A 1 175 ? 13.936 -19.170 -7.604 1.00 78.75 175 ASP A O 1
ATOM 1371 N N . SER A 1 176 ? 13.703 -17.501 -6.117 1.00 78.88 176 SER A N 1
ATOM 1372 C CA . SER A 1 176 ? 12.242 -17.606 -5.990 1.00 78.88 176 SER A CA 1
ATOM 1373 C C . SER A 1 176 ? 11.509 -16.284 -6.144 1.00 78.88 176 SER A C 1
ATOM 1375 O O . SER A 1 176 ? 10.374 -16.279 -6.612 1.00 78.88 176 SER A O 1
ATOM 1377 N N . ASP A 1 177 ? 12.146 -15.185 -5.764 1.00 86.12 177 ASP A N 1
ATOM 1378 C CA . ASP A 1 177 ? 11.517 -13.878 -5.686 1.00 86.12 177 ASP A CA 1
ATOM 1379 C C . ASP A 1 177 ? 11.871 -13.085 -6.941 1.00 86.12 177 ASP A C 1
ATOM 1381 O O . ASP A 1 177 ? 12.961 -13.231 -7.502 1.00 86.12 177 ASP A O 1
ATOM 1385 N N . CYS A 1 178 ? 10.944 -12.240 -7.387 1.00 87.69 178 CYS A N 1
ATOM 1386 C CA . CYS A 1 178 ? 11.124 -11.407 -8.577 1.00 87.69 178 CYS A CA 1
ATOM 1387 C C . CYS A 1 178 ? 11.464 -12.187 -9.862 1.00 87.69 178 CYS A C 1
ATOM 1389 O O . CYS A 1 178 ? 12.103 -11.660 -10.770 1.00 87.69 178 CYS A O 1
ATOM 1391 N N . LEU A 1 179 ? 11.047 -13.454 -9.963 1.00 83.69 179 LEU A N 1
ATOM 1392 C CA . LEU A 1 179 ? 11.207 -14.227 -11.194 1.00 83.69 179 LEU A CA 1
ATOM 1393 C C . LEU A 1 179 ? 10.381 -13.600 -12.324 1.00 83.69 179 LEU A C 1
ATOM 1395 O O . LEU A 1 179 ? 9.263 -13.139 -12.081 1.00 83.69 179 LEU A O 1
ATOM 1399 N N . THR A 1 180 ? 10.898 -13.641 -13.559 1.00 78.25 180 THR A N 1
ATOM 1400 C CA . THR A 1 180 ? 10.107 -13.292 -14.751 1.00 78.25 180 THR A CA 1
ATOM 1401 C C . THR A 1 180 ? 8.847 -14.149 -14.792 1.00 78.25 180 THR A C 1
ATOM 1403 O O . THR A 1 180 ? 8.889 -15.380 -14.672 1.00 78.25 180 THR A O 1
ATOM 1406 N N . ARG A 1 181 ? 7.702 -13.495 -14.956 1.00 74.19 181 ARG A N 1
ATOM 1407 C CA . ARG A 1 181 ? 6.399 -14.151 -15.058 1.00 74.19 181 ARG A CA 1
ATOM 1408 C C . ARG A 1 181 ? 5.939 -14.234 -16.523 1.00 74.19 181 ARG A C 1
ATOM 1410 O O . ARG A 1 181 ? 4.950 -14.914 -16.794 1.00 74.19 181 ARG A O 1
ATOM 1417 N N . TYR A 1 182 ? 6.648 -13.605 -17.470 1.00 64.38 182 TYR A N 1
ATOM 1418 C CA . TYR A 1 182 ? 6.304 -13.625 -18.898 1.00 64.38 182 TYR A CA 1
ATOM 1419 C C . TYR A 1 182 ? 6.843 -14.857 -19.647 1.00 64.38 182 TYR A C 1
ATOM 1421 O O . TYR A 1 182 ? 6.131 -15.438 -20.472 1.00 64.38 182 TYR A O 1
ATOM 1429 N N . ASP A 1 183 ? 8.061 -15.313 -19.334 1.00 55.56 183 ASP A N 1
ATOM 1430 C CA . ASP A 1 183 ? 8.685 -16.463 -20.015 1.00 55.56 183 ASP A CA 1
ATOM 1431 C C . ASP A 1 183 ? 8.167 -17.829 -19.528 1.00 55.56 183 ASP A C 1
ATOM 1433 O O . ASP A 1 183 ? 8.399 -18.859 -20.173 1.00 55.56 183 ASP A O 1
ATOM 1437 N N . ASN A 1 184 ? 7.382 -17.851 -18.447 1.00 52.12 184 ASN A N 1
ATOM 1438 C CA . ASN A 1 184 ? 6.588 -19.013 -18.062 1.00 52.12 184 ASN A CA 1
ATOM 1439 C C . ASN A 1 184 ? 5.367 -19.132 -18.983 1.00 52.12 184 ASN A C 1
ATOM 1441 O O . ASN A 1 184 ? 4.219 -18.915 -18.592 1.00 52.12 184 ASN A O 1
ATOM 1445 N N . VAL A 1 185 ? 5.614 -19.547 -20.228 1.00 50.16 185 VAL A N 1
ATOM 1446 C CA . VAL A 1 185 ? 4.598 -20.184 -21.074 1.00 50.16 185 VAL A CA 1
ATOM 1447 C C . VAL A 1 185 ? 4.275 -21.545 -20.450 1.00 50.16 185 VAL A C 1
ATOM 1449 O O . VAL A 1 185 ? 4.668 -22.600 -20.948 1.00 50.16 185 VAL A O 1
ATOM 1452 N N . GLY A 1 186 ? 3.596 -21.513 -19.306 1.00 52.16 186 GLY A N 1
ATOM 1453 C CA . GLY A 1 186 ? 2.964 -22.678 -18.722 1.00 52.16 186 GLY A CA 1
ATOM 1454 C C . GLY A 1 186 ? 1.960 -23.249 -19.715 1.00 52.16 186 GLY A C 1
ATOM 1455 O O . GLY A 1 186 ? 1.361 -22.537 -20.531 1.00 52.16 186 GLY A O 1
ATOM 1456 N N . VAL A 1 187 ? 1.765 -24.564 -19.666 1.00 56.62 187 VAL A N 1
ATOM 1457 C CA . VAL A 1 187 ? 0.639 -25.185 -20.367 1.00 56.62 187 VAL A CA 1
ATOM 1458 C C . VAL A 1 187 ? -0.634 -24.531 -19.815 1.00 56.62 187 VAL A C 1
ATOM 1460 O O . VAL A 1 187 ? -0.756 -24.403 -18.604 1.00 56.62 187 VAL A O 1
ATOM 1463 N N . VAL A 1 188 ? -1.597 -24.136 -20.658 1.00 61.00 188 VAL A N 1
ATOM 1464 C CA . VAL A 1 188 ? -2.861 -23.473 -20.237 1.00 61.00 188 VAL A CA 1
ATOM 1465 C C . VAL A 1 188 ? -3.520 -24.144 -19.016 1.00 61.00 188 VAL A C 1
ATOM 1467 O O . VAL A 1 188 ? -4.116 -23.478 -18.171 1.00 61.00 188 VAL A O 1
ATOM 1470 N N . THR A 1 189 ? -3.379 -25.466 -18.890 1.00 59.69 189 THR A N 1
ATOM 1471 C CA . THR A 1 189 ? -3.860 -26.258 -17.750 1.00 59.69 189 THR A CA 1
ATOM 1472 C C . THR A 1 189 ? -3.180 -25.936 -16.415 1.00 59.69 189 THR A C 1
ATOM 1474 O O . THR A 1 189 ? -3.851 -25.980 -15.388 1.00 59.69 189 THR A O 1
ATOM 1477 N N . GLU A 1 190 ? -1.883 -25.621 -16.408 1.00 65.75 190 GLU A N 1
ATOM 1478 C CA . GLU A 1 190 ? -1.150 -25.210 -15.201 1.00 65.75 190 GLU A CA 1
ATOM 1479 C C . GLU A 1 190 ? -1.628 -23.831 -14.745 1.00 65.75 190 GLU A C 1
ATOM 1481 O O . GLU A 1 190 ? -2.077 -23.714 -13.611 1.00 65.75 190 GLU A O 1
ATOM 1486 N N . ASN A 1 191 ? -1.708 -22.846 -15.650 1.00 73.50 191 ASN A N 1
ATOM 1487 C CA . ASN A 1 191 ? -2.227 -21.512 -15.314 1.00 73.50 191 ASN A CA 1
ATOM 1488 C C . ASN A 1 191 ? -3.668 -21.562 -14.783 1.00 73.50 191 ASN A C 1
ATOM 1490 O O . ASN A 1 191 ? -3.989 -20.869 -13.828 1.00 73.50 191 ASN A O 1
ATOM 1494 N N . THR A 1 192 ? -4.532 -22.407 -15.361 1.00 78.38 192 THR A N 1
ATOM 1495 C CA . THR A 1 192 ? -5.920 -22.559 -14.879 1.00 78.38 192 THR A CA 1
ATOM 1496 C C . THR A 1 192 ? -5.968 -23.158 -13.471 1.00 78.38 192 THR A C 1
ATOM 1498 O O . THR A 1 192 ? -6.821 -22.784 -12.675 1.00 78.38 192 THR A O 1
ATOM 1501 N N . THR A 1 193 ? -5.061 -24.087 -13.152 1.00 81.31 193 THR A N 1
ATOM 1502 C CA . THR A 1 193 ? -4.980 -24.676 -11.806 1.00 81.31 193 THR A CA 1
ATOM 1503 C C . THR A 1 193 ? -4.478 -23.649 -10.799 1.00 81.31 193 THR A C 1
ATOM 1505 O O . THR A 1 193 ? -5.105 -23.478 -9.762 1.00 81.31 193 THR A O 1
ATOM 1508 N N . THR A 1 194 ? -3.433 -22.896 -11.152 1.00 84.69 194 THR A N 1
ATOM 1509 C CA . THR A 1 194 ? -2.918 -21.805 -10.319 1.00 84.69 194 THR A CA 1
ATOM 1510 C C . THR A 1 194 ? -3.971 -20.727 -10.070 1.00 84.69 194 THR A C 1
ATOM 1512 O O . THR A 1 194 ? -4.104 -20.281 -8.939 1.00 84.69 194 THR A O 1
ATOM 1515 N N . ILE A 1 195 ? -4.762 -20.338 -11.080 1.00 86.75 195 ILE A N 1
ATOM 1516 C CA . ILE A 1 195 ? -5.871 -19.388 -10.886 1.00 86.75 195 ILE A CA 1
ATOM 1517 C C . ILE A 1 195 ? -6.870 -19.930 -9.861 1.00 86.75 195 ILE A C 1
ATOM 1519 O O . ILE A 1 195 ? -7.224 -19.201 -8.946 1.00 86.75 195 ILE A O 1
ATOM 1523 N N . MET A 1 196 ? -7.288 -21.198 -9.965 1.00 88.00 196 MET A N 1
ATOM 1524 C CA . MET A 1 196 ? -8.231 -21.783 -8.999 1.00 88.00 196 MET A CA 1
ATOM 1525 C C . MET A 1 196 ? -7.683 -21.780 -7.565 1.00 88.00 196 MET A C 1
ATOM 1527 O O . MET A 1 196 ? -8.447 -21.557 -6.626 1.00 88.00 196 MET A O 1
ATOM 1531 N N . ASP A 1 197 ? -6.383 -22.028 -7.392 1.00 90.69 197 ASP A N 1
ATOM 1532 C CA . ASP A 1 197 ? -5.735 -21.980 -6.079 1.00 90.69 197 ASP A CA 1
ATOM 1533 C C . ASP A 1 197 ? -5.712 -20.535 -5.537 1.00 90.69 197 ASP A C 1
ATOM 1535 O O . ASP A 1 197 ? -6.157 -20.296 -4.416 1.00 90.69 197 ASP A O 1
ATOM 1539 N N . LEU A 1 198 ? -5.315 -19.554 -6.360 1.00 91.50 198 LEU A N 1
ATOM 1540 C CA . LEU A 1 198 ? -5.319 -18.132 -5.986 1.00 91.50 198 LEU A CA 1
ATOM 1541 C C . LEU A 1 198 ? -6.734 -17.609 -5.680 1.00 91.50 198 LEU A C 1
ATOM 1543 O O . LEU A 1 198 ? -6.926 -16.868 -4.720 1.00 91.50 198 LEU A O 1
ATOM 1547 N N . GLU A 1 199 ? -7.747 -18.002 -6.458 1.00 94.25 199 GLU A N 1
ATOM 1548 C CA . GLU A 1 199 ? -9.155 -17.656 -6.207 1.00 94.25 199 GLU A CA 1
ATOM 1549 C C . GLU A 1 199 ? -9.663 -18.250 -4.884 1.00 94.25 199 GLU A C 1
ATOM 1551 O O . GLU A 1 199 ? -10.480 -17.630 -4.190 1.00 94.25 199 GLU A O 1
ATOM 1556 N N . SER A 1 200 ? -9.185 -19.445 -4.519 1.00 96.06 200 SER A N 1
ATOM 1557 C CA . SER A 1 200 ? -9.470 -20.052 -3.218 1.00 96.06 200 SER A CA 1
ATOM 1558 C C . SER A 1 200 ? -8.845 -19.233 -2.089 1.00 96.06 200 SER A C 1
ATOM 1560 O O . SER A 1 200 ? -9.541 -18.921 -1.123 1.00 96.06 200 SER A O 1
ATOM 1562 N N . ASP A 1 201 ? -7.583 -18.826 -2.229 1.00 95.25 201 ASP A N 1
ATOM 1563 C CA . ASP A 1 201 ? -6.886 -18.004 -1.233 1.00 95.25 201 ASP A CA 1
ATOM 1564 C C . ASP A 1 201 ? -7.559 -16.629 -1.062 1.00 95.25 201 ASP A C 1
ATOM 1566 O O . ASP A 1 201 ? -7.789 -16.174 0.062 1.00 95.25 201 ASP A O 1
ATOM 1570 N N . VAL A 1 202 ? -7.971 -15.992 -2.165 1.00 95.19 202 VAL A N 1
ATOM 1571 C CA . VAL A 1 202 ? -8.767 -14.752 -2.136 1.00 95.19 202 VAL A CA 1
ATOM 1572 C C . VAL A 1 202 ? -10.079 -14.963 -1.383 1.00 95.19 202 VAL A C 1
ATOM 1574 O O . VAL A 1 202 ? -10.436 -14.147 -0.532 1.00 95.19 202 VAL A O 1
ATOM 1577 N N . SER A 1 203 ? -10.789 -16.060 -1.662 1.00 96.81 203 SER A N 1
ATOM 1578 C CA . SER A 1 203 ? -12.064 -16.378 -1.007 1.00 96.81 203 SER A CA 1
ATOM 1579 C C . SER A 1 203 ? -11.904 -16.592 0.502 1.00 96.81 203 SER A C 1
ATOM 1581 O O . SER A 1 203 ? -12.759 -16.162 1.283 1.00 96.81 203 SER A O 1
ATOM 1583 N N . ASP A 1 204 ? -10.808 -17.224 0.923 1.00 97.06 204 ASP A N 1
ATOM 1584 C CA . ASP A 1 204 ? -10.489 -17.437 2.333 1.00 97.06 204 ASP A CA 1
ATOM 1585 C C . ASP A 1 204 ? -10.185 -16.111 3.045 1.00 97.06 204 ASP A C 1
ATOM 1587 O O . ASP A 1 204 ? -10.720 -15.853 4.130 1.00 97.06 204 ASP A O 1
ATOM 1591 N N . ILE A 1 205 ? -9.403 -15.222 2.421 1.00 96.56 205 ILE A N 1
ATOM 1592 C CA . ILE A 1 205 ? -9.139 -13.880 2.963 1.00 96.56 205 ILE A CA 1
ATOM 1593 C C . ILE A 1 205 ? -10.425 -13.051 3.020 1.00 96.56 205 ILE A C 1
ATOM 1595 O O . ILE A 1 205 ? -10.676 -12.372 4.018 1.00 96.56 205 ILE A O 1
ATOM 1599 N N . ASP A 1 206 ? -11.278 -13.130 1.999 1.00 96.62 206 ASP A N 1
ATOM 1600 C CA . ASP A 1 206 ? -12.571 -12.448 1.992 1.00 96.62 206 ASP A CA 1
ATOM 1601 C C . ASP A 1 206 ? -13.474 -12.919 3.129 1.00 96.62 206 ASP A C 1
ATOM 1603 O O . ASP A 1 206 ? -14.120 -12.099 3.784 1.00 96.62 206 ASP A O 1
ATOM 1607 N N . LEU A 1 207 ? -13.482 -14.218 3.430 1.00 96.88 207 LEU A N 1
ATOM 1608 C CA . LEU A 1 207 ? -14.211 -14.751 4.575 1.00 96.88 207 LEU A CA 1
ATOM 1609 C C . LEU A 1 207 ? -13.653 -14.219 5.902 1.00 96.88 207 LEU A C 1
ATOM 1611 O O . LEU A 1 207 ? -14.434 -13.855 6.788 1.00 96.88 207 LEU A O 1
ATOM 1615 N N . VAL A 1 208 ? -12.327 -14.157 6.046 1.00 96.62 208 VAL A N 1
ATOM 1616 C CA . VAL A 1 208 ? -11.662 -13.596 7.232 1.00 96.62 208 VAL A CA 1
ATOM 1617 C C . VAL A 1 208 ? -12.034 -12.124 7.400 1.00 96.62 208 VAL A C 1
ATOM 1619 O O . VAL A 1 208 ? -12.542 -11.740 8.456 1.00 96.62 208 VAL A O 1
ATOM 1622 N N . LEU A 1 209 ? -11.864 -11.310 6.356 1.00 96.56 209 LEU A N 1
ATOM 1623 C CA . LEU A 1 209 ? -12.201 -9.888 6.372 1.00 96.56 209 LEU A CA 1
ATOM 1624 C C . LEU A 1 209 ? -13.686 -9.671 6.666 1.00 96.56 209 LEU A C 1
ATOM 1626 O O . LEU A 1 209 ? -14.013 -8.848 7.520 1.00 96.56 209 LEU A O 1
ATOM 1630 N N . ALA A 1 210 ? -14.580 -10.422 6.022 1.00 96.00 210 ALA A N 1
ATOM 1631 C CA . ALA A 1 210 ? -16.020 -10.302 6.221 1.00 96.00 210 ALA A CA 1
ATOM 1632 C C . ALA A 1 210 ? -16.470 -10.739 7.618 1.00 96.00 210 ALA A C 1
ATOM 1634 O O . ALA A 1 210 ? -17.445 -10.197 8.120 1.00 96.00 210 ALA A O 1
ATOM 1635 N N . THR A 1 211 ? -15.794 -11.706 8.243 1.00 96.31 211 THR A N 1
ATOM 1636 C CA . THR A 1 211 ? -16.171 -12.223 9.570 1.00 96.31 211 THR A CA 1
ATOM 1637 C C . THR A 1 211 ? -15.607 -11.369 10.700 1.00 96.31 211 THR A C 1
ATOM 1639 O O . THR A 1 211 ? -16.286 -11.147 11.700 1.00 96.31 211 THR A O 1
ATOM 1642 N N . LEU A 1 212 ? -14.358 -10.918 10.565 1.00 97.56 212 LEU A N 1
ATOM 1643 C CA . LEU A 1 212 ? -13.648 -10.219 11.634 1.00 97.56 212 LEU A CA 1
ATOM 1644 C C . LEU A 1 212 ? -13.868 -8.707 11.601 1.00 97.56 212 LEU A C 1
ATOM 1646 O O . LEU A 1 212 ? -13.878 -8.088 12.664 1.00 97.56 212 LEU A O 1
ATOM 1650 N N . THR A 1 213 ? -14.076 -8.112 10.418 1.00 97.38 213 THR A N 1
ATOM 1651 C CA . THR A 1 213 ? -14.325 -6.667 10.316 1.00 97.38 213 THR A CA 1
ATOM 1652 C C . THR A 1 213 ? -15.612 -6.311 11.041 1.00 97.38 213 THR A C 1
ATOM 1654 O O . THR A 1 213 ? -16.690 -6.780 10.673 1.00 97.38 213 THR A O 1
ATOM 1657 N N . ASP A 1 214 ? -15.491 -5.472 12.070 1.00 97.56 214 ASP A N 1
ATOM 1658 C CA . ASP A 1 214 ? -16.610 -4.983 12.877 1.00 97.56 214 ASP A CA 1
ATOM 1659 C C . ASP A 1 214 ? -17.552 -6.103 13.375 1.00 97.56 214 ASP A C 1
ATOM 1661 O O . ASP A 1 214 ? -18.777 -5.991 13.280 1.00 97.56 214 ASP A O 1
ATOM 1665 N N . ASN A 1 215 ? -16.988 -7.224 13.845 1.00 93.81 215 ASN A N 1
ATOM 1666 C CA . ASN A 1 215 ? -17.722 -8.429 14.266 1.00 93.81 215 ASN A CA 1
ATOM 1667 C C . ASN A 1 215 ? -18.706 -8.968 13.202 1.00 93.81 215 ASN A C 1
ATOM 1669 O O . ASN A 1 215 ? -19.765 -9.515 13.522 1.00 93.81 215 ASN A O 1
ATOM 1673 N N . GLY A 1 216 ? -18.373 -8.791 11.925 1.00 94.62 216 GLY A N 1
ATOM 1674 C CA . GLY A 1 216 ? -19.151 -9.268 10.787 1.00 94.62 216 GLY A CA 1
ATOM 1675 C C . GLY A 1 216 ? -20.187 -8.281 10.254 1.00 94.62 216 GLY A C 1
ATOM 1676 O O . GLY A 1 216 ? -20.887 -8.585 9.285 1.00 94.62 216 GLY A O 1
ATOM 1677 N N . SER A 1 217 ? -20.333 -7.101 10.868 1.00 96.56 217 SER A N 1
ATOM 1678 C CA . SER A 1 217 ? -21.268 -6.088 10.382 1.00 96.56 217 SER A CA 1
ATOM 1679 C C . SER A 1 217 ? -20.905 -4.671 10.823 1.00 96.56 217 SER A C 1
ATOM 1681 O O . SER A 1 217 ? -21.332 -4.205 11.880 1.00 96.56 217 SER A O 1
ATOM 1683 N N . THR A 1 218 ? -20.254 -3.925 9.925 1.00 96.50 218 THR A N 1
ATOM 1684 C CA . THR A 1 218 ? -19.966 -2.490 10.092 1.00 96.50 218 THR A CA 1
ATOM 1685 C C . THR A 1 218 ? -21.208 -1.683 10.454 1.00 96.50 218 THR A C 1
ATOM 1687 O O . THR A 1 218 ? -21.172 -0.889 11.385 1.00 96.50 218 THR A O 1
ATOM 1690 N N . ILE A 1 219 ? -22.334 -1.915 9.769 1.00 97.38 219 ILE A N 1
ATOM 1691 C CA . ILE A 1 219 ? -23.588 -1.184 10.019 1.00 97.38 219 ILE A CA 1
ATOM 1692 C C . ILE A 1 219 ? -24.104 -1.442 11.439 1.00 97.38 219 ILE A C 1
ATOM 1694 O O . ILE A 1 219 ? -24.573 -0.516 12.100 1.00 97.38 219 ILE A O 1
ATOM 1698 N N . THR A 1 220 ? -24.035 -2.692 11.902 1.00 97.44 220 THR A N 1
ATOM 1699 C CA . THR A 1 220 ? -24.544 -3.070 13.226 1.00 97.44 220 THR A CA 1
ATOM 1700 C C . THR A 1 220 ? -23.671 -2.469 14.318 1.00 97.44 220 THR A C 1
ATOM 1702 O O . THR A 1 220 ? -24.187 -1.726 15.151 1.00 97.44 220 THR A O 1
ATOM 1705 N N . LEU A 1 221 ? -22.354 -2.692 14.257 1.00 97.56 221 LEU A N 1
ATOM 1706 C CA . LEU A 1 221 ? -21.428 -2.182 15.267 1.00 97.56 221 LEU A CA 1
ATOM 1707 C C . LEU A 1 221 ? -21.382 -0.647 15.275 1.00 97.56 221 LEU A C 1
ATOM 1709 O O . LEU A 1 221 ? -21.375 -0.026 16.337 1.00 97.56 221 LEU A O 1
ATOM 1713 N N . GLN A 1 222 ? -21.432 -0.007 14.101 1.00 98.06 222 GLN A N 1
ATOM 1714 C CA . GLN A 1 222 ? -21.547 1.449 14.011 1.00 98.06 222 GLN A CA 1
ATOM 1715 C C . GLN A 1 222 ? -22.811 1.944 14.720 1.00 98.06 222 GLN A C 1
ATOM 1717 O O . GLN A 1 222 ? -22.738 2.865 15.534 1.00 98.06 222 GLN A O 1
ATOM 1722 N N . ALA A 1 223 ? -23.968 1.334 14.444 1.00 97.44 223 ALA A N 1
ATOM 1723 C CA . ALA A 1 223 ? -25.223 1.727 15.072 1.00 97.44 223 ALA A CA 1
ATOM 1724 C C . ALA A 1 223 ? -25.205 1.501 16.592 1.00 97.44 223 ALA A C 1
ATOM 1726 O O . ALA A 1 223 ? -25.766 2.313 17.332 1.00 97.44 223 ALA A O 1
ATOM 1727 N N . GLU A 1 224 ? -24.564 0.435 17.071 1.00 97.12 224 GLU A N 1
ATOM 1728 C CA . GLU A 1 224 ? -24.367 0.175 18.500 1.00 97.12 224 GLU A CA 1
ATOM 1729 C C . GLU A 1 224 ? -23.549 1.293 19.155 1.00 97.12 224 GLU A C 1
ATOM 1731 O O . GLU A 1 224 ? -24.011 1.901 20.123 1.00 97.12 224 GLU A O 1
ATOM 1736 N N . VAL A 1 225 ? -22.403 1.659 18.573 1.00 97.75 225 VAL A N 1
ATOM 1737 C CA . VAL A 1 225 ? -21.557 2.771 19.043 1.00 97.75 225 VAL A CA 1
ATOM 1738 C C . VAL A 1 225 ? -22.322 4.100 19.033 1.00 97.75 225 VAL A C 1
ATOM 1740 O O . VAL A 1 225 ? -22.338 4.838 20.025 1.00 97.75 225 VAL A O 1
ATOM 1743 N N . GLU A 1 226 ? -22.987 4.423 17.923 1.00 97.62 226 GLU A N 1
ATOM 1744 C CA . GLU A 1 226 ? -23.687 5.695 17.737 1.00 97.62 226 GLU A CA 1
ATOM 1745 C C . GLU A 1 226 ? -24.868 5.862 18.698 1.00 97.62 226 GLU A C 1
ATOM 1747 O O . GLU A 1 226 ? -25.107 6.970 19.192 1.00 97.62 226 GLU A O 1
ATOM 1752 N N . ASN A 1 227 ? -25.581 4.780 19.021 1.00 96.94 227 ASN A N 1
ATOM 1753 C CA . ASN A 1 227 ? -26.754 4.818 19.898 1.00 96.94 227 ASN A CA 1
ATOM 1754 C C . ASN A 1 227 ? -26.438 4.539 21.371 1.00 96.94 227 ASN A C 1
ATOM 1756 O O . ASN A 1 227 ? -27.303 4.751 22.224 1.00 96.94 227 ASN A O 1
ATOM 1760 N N . ALA A 1 228 ? -25.208 4.131 21.689 1.00 97.81 228 ALA A N 1
ATOM 1761 C CA . ALA A 1 228 ? -24.818 3.803 23.048 1.00 97.81 228 ALA A CA 1
ATOM 1762 C C . ALA A 1 228 ? -24.993 4.966 24.031 1.00 97.81 228 ALA A C 1
ATOM 1764 O O . ALA A 1 228 ? -24.803 6.151 23.715 1.00 97.81 228 ALA A O 1
ATOM 1765 N N . THR A 1 229 ? -25.314 4.604 25.270 1.00 97.50 229 THR A N 1
ATOM 1766 C CA . THR A 1 229 ? -25.361 5.511 26.419 1.00 97.50 229 THR A CA 1
ATOM 1767 C C . THR A 1 229 ? -24.172 5.272 27.357 1.00 97.50 229 THR A C 1
ATOM 1769 O O . THR A 1 229 ? -23.515 4.233 27.279 1.00 97.50 229 THR A O 1
ATOM 1772 N N . PRO A 1 230 ? -23.889 6.183 28.310 1.00 96.88 230 PRO A N 1
ATOM 1773 C CA . PRO A 1 230 ? -22.772 6.004 29.244 1.00 96.88 230 PRO A CA 1
ATOM 1774 C C . PRO A 1 230 ? -22.825 4.699 30.055 1.00 96.88 230 PRO A C 1
ATOM 1776 O O . PRO A 1 230 ? -21.789 4.167 30.438 1.00 96.88 230 PRO A O 1
ATOM 1779 N N . THR A 1 231 ? -24.019 4.146 30.301 1.00 97.00 231 THR A N 1
ATOM 1780 C CA . THR A 1 231 ? -24.182 2.860 31.003 1.00 97.00 231 THR A CA 1
ATOM 1781 C C . THR A 1 231 ? -23.708 1.658 30.185 1.00 97.00 231 THR A C 1
ATOM 1783 O O . THR A 1 231 ? -23.449 0.614 30.770 1.00 97.00 231 THR A O 1
ATOM 1786 N N . GLN A 1 232 ? -23.585 1.806 28.864 1.00 97.75 232 GLN A N 1
ATOM 1787 C CA . GLN A 1 232 ? -23.128 0.774 27.925 1.00 97.75 232 GLN A CA 1
ATOM 1788 C C . GLN A 1 232 ? -21.646 0.939 27.549 1.00 97.75 232 GLN A C 1
ATOM 1790 O O . GLN A 1 232 ? -21.140 0.220 26.699 1.00 97.75 232 GLN A O 1
ATOM 1795 N N . SER A 1 233 ? -20.928 1.868 28.191 1.00 97.56 233 SER A N 1
ATOM 1796 C CA . SER A 1 233 ? -19.522 2.186 27.897 1.00 97.56 233 SER A CA 1
ATOM 1797 C C . SER A 1 233 ? -18.612 0.953 27.850 1.00 97.56 233 SER A C 1
ATOM 1799 O O . SER A 1 233 ? -17.857 0.777 26.900 1.00 97.56 233 SER A O 1
ATOM 1801 N N . THR A 1 234 ? -18.719 0.067 28.843 1.00 97.56 234 THR A N 1
ATOM 1802 C CA . THR A 1 234 ? -17.913 -1.160 28.905 1.00 97.56 234 THR A CA 1
ATOM 1803 C C . THR A 1 234 ? -18.295 -2.180 27.836 1.00 97.56 234 THR A C 1
ATOM 1805 O O . THR A 1 234 ? -17.419 -2.880 27.351 1.00 97.56 234 THR A O 1
ATOM 1808 N N . GLU A 1 235 ? -19.577 -2.274 27.483 1.00 97.50 235 GLU A N 1
ATOM 1809 C CA . GLU A 1 235 ? -20.067 -3.194 26.448 1.00 97.50 235 GLU A CA 1
ATOM 1810 C C . GLU A 1 235 ? -19.487 -2.793 25.090 1.00 97.50 235 GLU A C 1
ATOM 1812 O O . GLU A 1 235 ? -18.693 -3.539 24.531 1.00 97.50 235 GLU A O 1
ATOM 1817 N N . VAL A 1 236 ? -19.713 -1.541 24.680 1.00 97.69 236 VAL A N 1
ATOM 1818 C CA . VAL A 1 236 ? -19.184 -0.997 23.420 1.00 97.69 236 VAL A CA 1
ATOM 1819 C C . VAL A 1 236 ? -17.661 -1.076 23.354 1.00 97.69 236 VAL A C 1
ATOM 1821 O O . VAL A 1 236 ? -17.103 -1.448 22.328 1.00 97.69 236 VAL A O 1
ATOM 1824 N N . TYR A 1 237 ? -16.965 -0.734 24.443 1.00 98.38 237 TYR A N 1
ATOM 1825 C CA . TYR A 1 237 ? -15.511 -0.868 24.489 1.00 98.38 237 TYR A CA 1
ATOM 1826 C C . TYR A 1 237 ? -15.070 -2.319 24.258 1.00 98.38 237 TYR A C 1
ATOM 1828 O O . TYR A 1 237 ? -14.163 -2.558 23.469 1.00 98.38 237 TYR A O 1
ATOM 1836 N N . ASN A 1 238 ? -15.719 -3.293 24.901 1.00 97.88 238 ASN A N 1
ATOM 1837 C CA . ASN A 1 238 ? -15.376 -4.700 24.719 1.00 97.88 238 ASN A CA 1
ATOM 1838 C C . ASN A 1 238 ? -15.682 -5.192 23.301 1.00 97.88 238 ASN A C 1
ATOM 1840 O O . ASN A 1 238 ? -14.902 -5.984 22.776 1.00 97.88 238 ASN A O 1
ATOM 1844 N N . ASP A 1 239 ? -16.762 -4.726 22.676 1.00 96.69 239 ASP A N 1
ATOM 1845 C CA . ASP A 1 239 ? -17.107 -5.103 21.301 1.00 96.69 239 ASP A CA 1
ATOM 1846 C C . ASP A 1 239 ? -16.048 -4.597 20.311 1.00 96.69 239 ASP A C 1
ATOM 1848 O O . ASP A 1 239 ? -15.580 -5.361 19.462 1.00 96.69 239 ASP A O 1
ATOM 1852 N N . LEU A 1 240 ? -15.588 -3.351 20.490 1.00 98.00 240 LEU A N 1
ATOM 1853 C CA . LEU A 1 240 ? -14.494 -2.758 19.713 1.00 98.00 240 LEU A CA 1
ATOM 1854 C C . LEU A 1 240 ? -13.165 -3.488 19.941 1.00 98.00 240 LEU A C 1
ATOM 1856 O O . LEU A 1 240 ? -12.461 -3.804 18.987 1.00 98.00 240 LEU A O 1
ATOM 1860 N N . MET A 1 241 ? -12.828 -3.796 21.197 1.00 97.94 241 MET A N 1
ATOM 1861 C CA . MET A 1 241 ? -11.594 -4.517 21.532 1.00 97.94 241 MET A CA 1
ATOM 1862 C C . MET A 1 241 ? -11.635 -5.988 21.095 1.00 97.94 241 MET A C 1
ATOM 1864 O O . MET A 1 241 ? -10.592 -6.571 20.810 1.00 97.94 241 MET A O 1
ATOM 1868 N N . THR A 1 242 ? -12.812 -6.607 21.006 1.00 95.69 242 THR A N 1
ATOM 1869 C CA . THR A 1 242 ? -12.955 -7.969 20.461 1.00 95.69 242 THR A CA 1
ATOM 1870 C C . THR A 1 242 ? -12.640 -7.994 18.964 1.00 95.69 242 THR A C 1
ATOM 1872 O O . THR A 1 242 ? -12.032 -8.949 18.489 1.00 95.69 242 THR A O 1
ATOM 1875 N N . SER A 1 243 ? -12.964 -6.914 18.248 1.00 94.75 243 SER A N 1
ATOM 1876 C CA . SER A 1 243 ? -12.582 -6.671 16.850 1.00 94.75 243 SER A CA 1
ATOM 1877 C C . SER A 1 243 ? -11.221 -5.972 16.694 1.00 94.75 243 SER A C 1
ATOM 1879 O O . SER A 1 243 ? -11.005 -5.305 15.684 1.00 94.75 243 SER A O 1
ATOM 1881 N N . SER A 1 244 ? -10.308 -6.066 17.673 1.00 94.81 244 SER A N 1
ATOM 1882 C CA . SER A 1 244 ? -8.977 -5.431 17.580 1.00 94.81 244 SER A CA 1
ATOM 1883 C C . SER A 1 244 ? -8.291 -5.755 16.252 1.00 94.81 244 SER A C 1
ATOM 1885 O O . SER A 1 244 ? -8.384 -6.881 15.773 1.00 94.81 244 SER A O 1
ATOM 1887 N N . GLU A 1 245 ? -7.616 -4.764 15.672 1.00 96.12 245 GLU A N 1
ATOM 1888 C CA . GLU A 1 245 ? -7.027 -4.749 14.324 1.00 96.12 245 GLU A CA 1
ATOM 1889 C C . GLU A 1 245 ? -8.017 -4.824 13.151 1.00 96.12 245 GLU A C 1
ATOM 1891 O O . GLU A 1 245 ? -7.612 -4.593 12.016 1.00 96.12 245 GLU A O 1
ATOM 1896 N N . TYR A 1 246 ? -9.304 -5.081 13.396 1.00 97.88 246 TYR A N 1
ATOM 1897 C CA . TYR A 1 246 ? -10.341 -5.241 12.372 1.00 97.88 246 TYR A CA 1
ATOM 1898 C C . TYR A 1 246 ? -11.487 -4.226 12.480 1.00 97.88 246 TYR A C 1
ATOM 1900 O O . TYR A 1 246 ? -12.453 -4.313 11.721 1.00 97.88 246 TYR A O 1
ATOM 1908 N N . VAL A 1 247 ? -11.395 -3.226 13.360 1.00 97.88 247 VAL A N 1
ATOM 1909 C CA . VAL A 1 247 ? -12.404 -2.160 13.412 1.00 97.88 247 VAL A CA 1
ATOM 1910 C C . VAL A 1 247 ? -12.240 -1.244 12.197 1.00 97.88 247 VAL A C 1
ATOM 1912 O O . VAL A 1 247 ? -11.173 -0.671 11.973 1.00 97.88 247 VAL A O 1
ATOM 1915 N N . SER A 1 248 ? -13.285 -1.081 11.391 1.00 96.88 248 SER A N 1
ATOM 1916 C CA . SER A 1 248 ? -13.228 -0.223 10.204 1.00 96.88 248 SER A CA 1
ATOM 1917 C C . SER A 1 248 ? -13.069 1.254 10.571 1.00 96.88 248 SER A C 1
ATOM 1919 O O . SER A 1 248 ? -13.527 1.706 11.624 1.00 96.88 248 SER A O 1
ATOM 1921 N N . ASN A 1 249 ? -12.504 2.057 9.662 1.00 95.75 249 ASN A N 1
ATOM 1922 C CA . ASN A 1 249 ? -12.372 3.505 9.873 1.00 95.75 249 ASN A CA 1
ATOM 1923 C C . ASN A 1 249 ? -13.731 4.179 10.130 1.00 95.75 249 ASN A C 1
ATOM 1925 O O . ASN A 1 249 ? -13.816 5.132 10.902 1.00 95.75 249 ASN A O 1
ATOM 1929 N N . THR A 1 250 ? -14.818 3.650 9.558 1.00 96.88 250 THR A N 1
ATOM 1930 C CA . THR A 1 250 ? -16.188 4.118 9.812 1.00 96.88 250 THR A CA 1
ATOM 1931 C C . THR A 1 250 ? -16.598 3.941 11.276 1.00 96.88 250 THR A C 1
ATOM 1933 O O . THR A 1 250 ? -17.103 4.882 11.904 1.00 96.88 250 THR A O 1
ATOM 1936 N N . VAL A 1 251 ? -16.361 2.759 11.850 1.00 98.19 251 VAL A N 1
ATOM 1937 C CA . VAL A 1 251 ? -16.670 2.483 13.259 1.00 98.19 251 VAL A CA 1
ATOM 1938 C C . VAL A 1 251 ? -15.692 3.211 14.183 1.00 98.19 251 VAL A C 1
ATOM 1940 O O . VAL A 1 251 ? -16.124 3.791 15.182 1.00 98.19 251 VAL A O 1
ATOM 1943 N N . LEU A 1 252 ? -14.402 3.274 13.840 1.00 98.25 252 LEU A N 1
ATOM 1944 C CA . LEU A 1 252 ? -13.400 4.038 14.592 1.00 98.25 252 LEU A CA 1
ATOM 1945 C C . LEU A 1 252 ? -13.770 5.523 14.668 1.00 98.25 252 LEU A C 1
ATOM 1947 O O . LEU A 1 252 ? -13.796 6.092 15.759 1.00 98.25 252 LEU A O 1
ATOM 1951 N N . LEU A 1 253 ? -14.143 6.145 13.548 1.00 98.12 253 LEU A N 1
ATOM 1952 C CA . LEU A 1 253 ? -14.578 7.541 13.514 1.00 98.12 253 LEU A CA 1
ATOM 1953 C C . LEU A 1 253 ? -15.813 7.771 14.397 1.00 98.12 253 LEU A C 1
ATOM 1955 O O . LEU A 1 253 ? -15.877 8.747 15.148 1.00 98.12 253 LEU A O 1
ATOM 1959 N N . SER A 1 254 ? -16.783 6.856 14.346 1.00 97.75 254 SER A N 1
ATOM 1960 C CA . SER A 1 254 ? -17.976 6.901 15.203 1.00 97.75 254 SER A CA 1
ATOM 1961 C C . SER A 1 254 ? -17.610 6.773 16.687 1.00 97.75 254 SER A C 1
ATOM 1963 O O . SER A 1 254 ? -18.147 7.493 17.533 1.00 97.75 254 SER A O 1
ATOM 1965 N N . SER A 1 255 ? -16.629 5.926 16.998 1.00 97.88 255 SER A N 1
ATOM 1966 C CA . SER A 1 255 ? -16.109 5.700 18.349 1.00 97.88 255 SER A CA 1
ATOM 1967 C C . SER A 1 255 ? -15.392 6.936 18.897 1.00 97.88 255 SER A C 1
ATOM 1969 O O . SER A 1 255 ? -15.634 7.346 20.035 1.00 97.88 255 SER A O 1
ATOM 1971 N N . VAL A 1 256 ? -14.579 7.601 18.070 1.00 97.88 256 VAL A N 1
ATOM 1972 C CA . VAL A 1 256 ? -13.909 8.861 18.424 1.00 97.88 256 VAL A CA 1
ATOM 1973 C C . VAL A 1 256 ? -14.922 9.963 18.737 1.00 97.88 256 VAL A C 1
ATOM 1975 O O . VAL A 1 256 ? -14.737 10.698 19.710 1.00 97.88 256 VAL A O 1
ATOM 1978 N N . LYS A 1 257 ? -16.027 10.044 17.988 1.00 96.88 257 LYS A N 1
ATOM 1979 C CA . LYS A 1 257 ? -17.101 11.029 18.216 1.00 96.88 257 LYS A CA 1
ATOM 1980 C C . LYS A 1 257 ? -17.898 10.770 19.494 1.00 96.88 257 LYS A C 1
ATOM 1982 O O . LYS A 1 257 ? -18.483 11.693 20.065 1.00 96.88 257 LYS A O 1
ATOM 1987 N N . LYS A 1 258 ? -17.936 9.528 19.982 1.00 96.44 258 LYS A N 1
ATOM 1988 C CA . LYS A 1 258 ? -18.779 9.117 21.114 1.00 96.44 258 LYS A CA 1
ATOM 1989 C C . LYS A 1 258 ? -18.119 9.342 22.482 1.00 96.44 258 LYS A C 1
ATOM 1991 O O . LYS A 1 258 ? -18.138 8.481 23.358 1.00 96.44 258 LYS A O 1
ATOM 1996 N N . GLU A 1 259 ? -17.591 10.541 22.704 1.00 95.56 259 GLU A N 1
ATOM 1997 C CA . GLU A 1 259 ? -16.799 10.916 23.888 1.00 95.56 259 GLU A CA 1
ATOM 1998 C C . GLU A 1 259 ? -17.503 10.676 25.241 1.00 95.56 259 GLU A C 1
ATOM 2000 O O . GLU A 1 259 ? -16.873 10.269 26.215 1.00 95.56 259 GLU A O 1
ATOM 2005 N N . TYR A 1 260 ? -18.825 10.872 25.312 1.00 94.62 260 TYR A N 1
ATOM 2006 C CA . TYR A 1 260 ? -19.604 10.633 26.538 1.00 94.62 260 TYR A CA 1
ATOM 2007 C C . TYR A 1 260 ? -19.737 9.148 26.917 1.00 94.62 260 TYR A C 1
ATOM 2009 O O . TYR A 1 260 ? -20.149 8.842 28.036 1.00 94.62 260 TYR A O 1
ATOM 2017 N N . VAL A 1 261 ? -19.432 8.237 25.988 1.00 97.69 261 VAL A N 1
ATOM 2018 C CA . VAL A 1 261 ? -19.461 6.780 26.190 1.00 97.69 261 VAL A CA 1
ATOM 2019 C C . VAL A 1 261 ? -18.039 6.235 26.263 1.00 97.69 261 VAL A C 1
ATOM 2021 O O . VAL A 1 261 ? -17.721 5.497 27.190 1.00 97.69 261 VAL A O 1
ATOM 2024 N N . LEU A 1 262 ? -17.170 6.633 25.333 1.00 97.69 262 LEU A N 1
ATOM 2025 C CA . LEU A 1 262 ? -15.776 6.205 25.259 1.00 97.69 262 LEU A CA 1
ATOM 2026 C C . LEU A 1 262 ? -14.860 7.335 25.733 1.00 97.69 262 LEU A C 1
ATOM 2028 O O . LEU A 1 262 ? -14.570 8.296 25.010 1.00 97.69 262 LEU A O 1
ATOM 2032 N N . ASN A 1 263 ? -14.401 7.208 26.979 1.00 96.75 263 ASN A N 1
ATOM 2033 C CA . ASN A 1 263 ? -13.446 8.143 27.566 1.00 96.75 263 ASN A CA 1
ATOM 2034 C C . ASN A 1 263 ? -12.069 8.052 26.880 1.00 96.75 263 ASN A C 1
ATOM 2036 O O . ASN A 1 263 ? -11.813 7.160 26.072 1.00 96.75 263 ASN A O 1
ATOM 2040 N N . ASN A 1 264 ? -11.162 8.968 27.22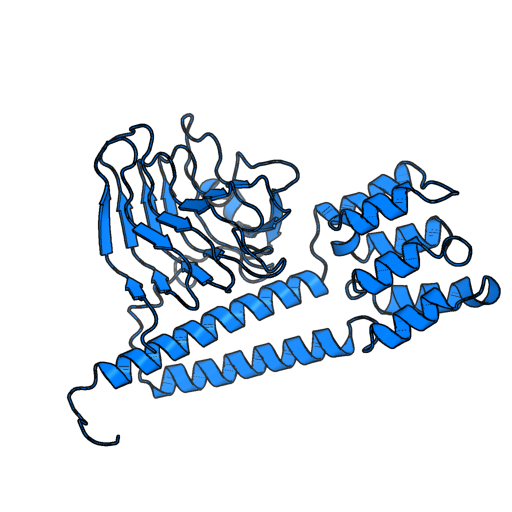8 1.00 97.75 264 ASN A N 1
ATOM 2041 C CA . ASN A 1 264 ? -9.859 9.056 26.567 1.00 97.75 264 ASN A CA 1
ATOM 2042 C C . ASN A 1 264 ? -9.014 7.786 26.705 1.00 97.75 264 ASN A C 1
ATOM 2044 O O . ASN A 1 264 ? -8.336 7.432 25.752 1.00 97.75 264 ASN A O 1
ATOM 2048 N N . ASN A 1 265 ? -9.075 7.070 27.830 1.00 97.62 265 ASN A N 1
ATOM 2049 C CA . ASN A 1 265 ? -8.327 5.816 27.973 1.00 97.62 265 ASN A CA 1
ATOM 2050 C C . ASN A 1 265 ? -8.877 4.749 27.022 1.00 97.62 265 ASN A C 1
ATOM 2052 O O . ASN A 1 265 ? -8.116 4.155 26.275 1.00 97.62 265 ASN A O 1
ATOM 2056 N N . MET A 1 266 ? -10.202 4.586 26.985 1.00 98.38 266 MET A N 1
ATOM 2057 C CA . MET A 1 266 ? -10.857 3.603 26.118 1.00 98.38 266 MET A CA 1
ATOM 2058 C C . MET A 1 266 ? -10.581 3.858 24.637 1.00 98.38 266 MET A C 1
ATOM 2060 O O . MET A 1 266 ? -10.246 2.928 23.916 1.00 98.38 266 MET A O 1
ATOM 2064 N N . ILE A 1 267 ? -10.703 5.108 24.177 1.00 98.06 267 ILE A N 1
ATOM 2065 C CA . ILE A 1 267 ? -10.446 5.415 22.764 1.00 98.06 267 ILE A CA 1
ATOM 2066 C C . ILE A 1 267 ? -8.957 5.321 22.415 1.00 98.06 267 ILE A C 1
ATOM 2068 O O . ILE A 1 267 ? -8.634 4.940 21.296 1.00 98.06 267 ILE A O 1
ATOM 2072 N N . THR A 1 268 ? -8.061 5.624 23.364 1.00 98.19 268 THR A N 1
ATOM 2073 C CA . THR A 1 268 ? -6.616 5.424 23.170 1.00 98.19 268 THR A CA 1
ATOM 2074 C C . THR A 1 268 ? -6.328 3.942 22.970 1.00 98.19 268 THR A C 1
ATOM 2076 O O . THR A 1 268 ? -5.724 3.593 21.966 1.00 98.19 268 THR A O 1
ATOM 2079 N N . ASP A 1 269 ? -6.830 3.071 23.852 1.00 98.38 269 ASP A N 1
ATOM 2080 C CA . ASP A 1 269 ? -6.638 1.622 23.731 1.00 98.38 269 ASP A CA 1
ATOM 2081 C C . ASP A 1 269 ? -7.176 1.092 22.393 1.00 98.38 269 ASP A C 1
ATOM 2083 O O . ASP A 1 269 ? -6.461 0.382 21.689 1.00 98.38 269 ASP A O 1
ATOM 2087 N N . VAL A 1 270 ? -8.405 1.479 22.016 1.00 98.25 270 VAL A N 1
ATOM 2088 C CA . VAL A 1 270 ? -9.039 1.057 20.755 1.00 98.25 270 VAL A CA 1
ATOM 2089 C C . VAL A 1 270 ? -8.212 1.491 19.547 1.00 98.25 270 VAL A C 1
ATOM 2091 O O . VAL A 1 270 ? -7.989 0.684 18.652 1.00 98.25 270 VAL A O 1
ATOM 2094 N N . LEU A 1 271 ? -7.741 2.739 19.501 1.00 98.00 271 LEU A N 1
ATOM 2095 C CA . LEU A 1 271 ? -6.939 3.227 18.375 1.00 98.00 271 LEU A CA 1
ATOM 2096 C C . LEU A 1 271 ? -5.527 2.626 18.359 1.00 98.00 271 LEU A C 1
ATOM 2098 O O . LEU A 1 271 ? -5.008 2.341 17.286 1.00 98.00 271 LEU A O 1
ATOM 2102 N N . SER A 1 272 ? -4.917 2.375 19.519 1.00 96.75 272 SER A N 1
ATOM 2103 C CA . SER A 1 272 ? -3.585 1.764 19.605 1.00 96.75 272 SER A CA 1
ATOM 2104 C C . SER A 1 272 ? -3.546 0.317 19.108 1.00 96.75 272 SER A C 1
ATOM 2106 O O . SER A 1 272 ? -2.499 -0.127 18.647 1.00 96.75 272 SER A O 1
ATOM 2108 N N . VAL A 1 273 ? -4.661 -0.416 19.179 1.00 97.06 273 VAL A N 1
ATOM 2109 C CA . VAL A 1 273 ? -4.784 -1.773 18.609 1.00 97.06 273 VAL A CA 1
ATOM 2110 C C . VAL A 1 273 ? -5.418 -1.784 17.215 1.00 97.06 273 VAL A C 1
ATOM 2112 O O . VAL A 1 273 ? -5.699 -2.847 16.678 1.00 97.06 273 VAL A O 1
ATOM 2115 N N . ASN A 1 274 ? -5.673 -0.618 16.621 1.00 97.19 274 ASN A N 1
ATOM 2116 C CA . ASN A 1 274 ? -6.199 -0.474 15.264 1.00 97.19 274 ASN A CA 1
ATOM 2117 C C . ASN A 1 274 ? -5.330 0.535 14.489 1.00 97.19 274 ASN A C 1
ATOM 2119 O O . ASN A 1 274 ? -5.752 1.683 14.297 1.00 97.19 274 ASN A O 1
ATOM 2123 N N . PRO A 1 275 ? -4.112 0.128 14.065 1.00 95.00 275 PRO A N 1
ATOM 2124 C CA . PRO A 1 275 ? -3.100 1.020 13.492 1.00 95.00 275 PRO A CA 1
ATOM 2125 C C . PRO A 1 275 ? -3.599 1.888 12.331 1.00 95.00 275 PRO A C 1
ATOM 2127 O O . PRO A 1 275 ? -3.238 3.063 12.251 1.00 95.00 275 PRO A O 1
ATOM 2130 N N . GLN A 1 276 ? -4.511 1.372 11.502 1.00 92.38 276 GLN A N 1
ATOM 2131 C CA . GLN A 1 276 ? -5.158 2.103 10.409 1.00 92.38 276 GLN A CA 1
ATOM 2132 C C . GLN A 1 276 ? -5.787 3.433 10.856 1.00 92.38 276 GLN A C 1
ATOM 2134 O O . GLN A 1 276 ? -5.738 4.429 10.135 1.00 92.38 276 GLN A O 1
ATOM 2139 N N . GLY A 1 277 ? -6.321 3.498 12.081 1.00 93.06 277 GLY A N 1
ATOM 2140 C CA . GLY A 1 277 ? -6.934 4.713 12.616 1.00 93.06 277 GLY A CA 1
ATOM 2141 C C . GLY A 1 277 ? -5.934 5.849 12.832 1.00 93.06 277 GLY A C 1
ATOM 2142 O O . GLY A 1 277 ? -6.301 7.018 12.751 1.00 93.06 277 GLY A O 1
ATOM 2143 N N . SER A 1 278 ? -4.663 5.519 13.070 1.00 92.19 278 SER A N 1
ATOM 2144 C CA . SER A 1 278 ? -3.589 6.502 13.242 1.00 92.19 278 SER A CA 1
ATOM 2145 C C . SER A 1 278 ? -3.081 7.090 11.919 1.00 92.19 278 SER A C 1
ATOM 2147 O O . SER A 1 278 ? -2.387 8.106 11.922 1.00 92.19 278 SER A O 1
ATOM 2149 N N . LYS A 1 279 ? -3.429 6.462 10.790 1.00 88.38 279 LYS A N 1
ATOM 2150 C CA . LYS A 1 279 ? -3.042 6.871 9.431 1.00 88.38 279 LYS A CA 1
ATOM 2151 C C . LYS A 1 279 ? -4.154 7.658 8.734 1.00 88.38 279 LYS A C 1
ATOM 2153 O O . LYS A 1 279 ? -3.897 8.368 7.767 1.00 88.38 279 LYS A O 1
ATOM 2158 N N . ASP A 1 280 ? -5.378 7.569 9.250 1.00 89.62 280 ASP A N 1
ATOM 2159 C CA . ASP A 1 280 ? -6.544 8.279 8.738 1.00 89.62 280 ASP A CA 1
ATOM 2160 C C . ASP A 1 280 ? -6.617 9.706 9.304 1.00 89.62 280 ASP A C 1
ATOM 2162 O O . ASP A 1 280 ? -6.935 9.942 10.475 1.00 89.62 280 ASP A O 1
ATOM 2166 N N . GLN A 1 281 ? -6.362 10.693 8.443 1.00 88.19 281 GLN A N 1
ATOM 2167 C CA . GLN A 1 281 ? -6.365 12.099 8.840 1.00 88.19 281 GLN A CA 1
ATOM 2168 C C . GLN A 1 281 ? -7.739 12.577 9.337 1.00 88.19 281 GLN A C 1
ATOM 2170 O O . GLN A 1 281 ? -7.807 13.478 10.174 1.00 88.19 281 GLN A O 1
ATOM 2175 N N . THR A 1 282 ? -8.841 11.987 8.865 1.00 92.25 282 THR A N 1
ATOM 2176 C CA . THR A 1 282 ? -10.192 12.324 9.336 1.00 92.25 282 THR A CA 1
ATOM 2177 C C . THR A 1 282 ? -10.369 11.890 10.786 1.00 92.25 282 THR A C 1
ATOM 2179 O O . THR A 1 282 ? -10.856 12.675 11.603 1.00 92.25 282 THR A O 1
ATOM 2182 N N . ILE A 1 283 ? -9.921 10.680 11.129 1.00 95.88 283 ILE A N 1
ATOM 2183 C CA . ILE A 1 283 ? -9.934 10.163 12.503 1.00 95.88 283 ILE A CA 1
ATOM 2184 C C . ILE A 1 283 ? -9.034 11.012 13.404 1.00 95.88 283 ILE A C 1
ATOM 2186 O O . ILE A 1 283 ? -9.488 11.454 14.461 1.00 95.88 283 ILE A O 1
ATOM 2190 N N . LEU A 1 284 ? -7.798 11.305 12.984 1.00 95.19 284 LEU A N 1
ATOM 2191 C CA . LEU A 1 284 ? -6.871 12.138 13.761 1.00 95.19 284 LEU A CA 1
ATOM 2192 C C . LEU A 1 284 ? -7.426 13.550 14.005 1.00 95.19 284 LEU A C 1
ATOM 2194 O O . LEU A 1 284 ? -7.354 14.071 15.121 1.00 95.19 284 LEU A O 1
ATOM 2198 N N . ASN A 1 285 ? -8.019 14.167 12.981 1.00 95.00 285 ASN A N 1
ATOM 2199 C CA . ASN A 1 285 ? -8.637 15.485 13.104 1.00 95.00 285 ASN A CA 1
ATOM 2200 C C . ASN A 1 285 ? -9.802 15.466 14.099 1.00 95.00 285 ASN A C 1
ATOM 2202 O O . ASN A 1 285 ? -9.907 16.358 14.942 1.00 95.00 285 ASN A O 1
ATOM 2206 N N . GLU A 1 286 ? -10.666 14.452 14.031 1.00 96.81 286 GLU A N 1
ATOM 2207 C CA . GLU A 1 286 ? -11.786 14.304 14.961 1.00 96.81 286 GLU A CA 1
ATOM 2208 C C . GLU A 1 286 ? -11.299 14.051 16.397 1.00 96.81 286 GLU A C 1
ATOM 2210 O O . GLU A 1 286 ? -11.820 14.640 17.343 1.00 96.81 286 GLU A O 1
ATOM 2215 N N . LEU A 1 287 ? -10.243 13.250 16.566 1.00 96.06 287 LEU A N 1
ATOM 2216 C CA . LEU A 1 287 ? -9.630 12.964 17.864 1.00 96.06 287 LEU A CA 1
ATOM 2217 C C . LEU A 1 287 ? -9.071 14.235 18.521 1.00 96.06 287 LEU A C 1
ATOM 2219 O O . LEU A 1 287 ? -9.240 14.436 19.725 1.00 96.06 287 LEU A O 1
ATOM 2223 N N . ASN A 1 288 ? -8.471 15.126 17.726 1.00 95.25 288 ASN A N 1
ATOM 2224 C CA . ASN A 1 288 ? -7.974 16.431 18.170 1.00 95.25 288 ASN A CA 1
ATOM 2225 C C . ASN A 1 288 ? -9.086 17.432 18.513 1.00 95.25 288 ASN A C 1
ATOM 2227 O O . ASN A 1 288 ? -8.876 18.325 19.333 1.00 95.25 288 ASN A O 1
ATOM 2231 N N . ASN A 1 289 ? -10.276 17.265 17.937 1.00 95.19 289 ASN A N 1
ATOM 2232 C CA . ASN A 1 289 ? -11.422 18.147 18.160 1.00 95.19 289 ASN A CA 1
ATOM 2233 C C . ASN A 1 289 ? -12.321 17.724 19.338 1.00 95.19 289 ASN A C 1
ATOM 2235 O O . ASN A 1 289 ? -13.341 18.370 19.589 1.00 95.19 289 ASN A O 1
ATOM 2239 N N . ARG A 1 290 ? -11.958 16.669 20.081 1.00 94.81 290 ARG A N 1
ATOM 2240 C CA . ARG A 1 290 ? -12.693 16.226 21.280 1.00 94.81 290 ARG A CA 1
ATOM 2241 C C . ARG A 1 290 ? -12.745 17.313 22.356 1.00 94.81 290 ARG A C 1
ATOM 2243 O O . ARG A 1 290 ? -11.807 18.091 22.529 1.00 94.81 290 ARG A O 1
ATOM 2250 N N . ASN A 1 291 ? -13.823 17.334 23.144 1.00 95.19 291 ASN A N 1
ATOM 2251 C CA . ASN A 1 291 ? -13.995 18.327 24.213 1.00 95.19 291 ASN A CA 1
ATOM 2252 C C . ASN A 1 291 ? -12.991 18.117 25.355 1.00 95.19 291 ASN A C 1
ATOM 2254 O O . ASN A 1 291 ? -12.557 19.074 25.997 1.00 95.19 291 ASN A O 1
ATOM 2258 N N . GLN A 1 292 ? -12.661 16.861 25.642 1.00 93.62 292 GLN A N 1
ATOM 2259 C CA . GLN A 1 292 ? -11.589 16.425 26.521 1.00 93.62 292 GLN A CA 1
ATOM 2260 C C . GLN A 1 292 ? -10.445 15.909 25.644 1.00 93.62 292 GLN A C 1
ATOM 2262 O O . GLN A 1 292 ? -10.462 14.742 25.238 1.00 93.62 292 GLN A O 1
ATOM 2267 N N . PRO A 1 293 ? -9.443 16.749 25.338 1.00 94.19 293 PRO A N 1
ATOM 2268 C CA . PRO A 1 293 ? -8.331 16.334 24.496 1.00 94.19 293 PRO A CA 1
ATOM 2269 C C . PRO A 1 293 ? -7.530 15.211 25.161 1.00 94.19 293 PRO A C 1
ATOM 2271 O O . PRO A 1 293 ? -7.434 15.128 26.391 1.00 94.19 293 PRO A O 1
ATOM 2274 N N . LEU A 1 294 ? -6.944 14.344 24.336 1.00 96.69 294 LEU A N 1
ATOM 2275 C CA . LEU A 1 294 ? -5.991 13.337 24.794 1.00 96.69 294 LEU A CA 1
ATOM 2276 C C . LEU A 1 294 ? -4.761 14.018 25.411 1.00 96.69 294 LEU A C 1
ATOM 2278 O O . LEU A 1 294 ? -4.346 15.106 25.006 1.00 96.69 294 LEU A O 1
ATOM 2282 N N . THR A 1 295 ? -4.166 13.365 26.406 1.00 97.50 295 THR A N 1
ATOM 2283 C CA . THR A 1 295 ? -2.845 13.761 26.914 1.00 97.50 295 THR A CA 1
ATOM 2284 C C . THR A 1 295 ? -1.763 13.463 25.875 1.00 97.50 295 THR A C 1
ATOM 2286 O O . THR A 1 295 ? -1.968 12.621 25.004 1.00 97.50 295 THR A O 1
ATOM 2289 N N . GLN A 1 296 ? -0.588 14.094 25.987 1.00 96.44 296 GLN A N 1
ATOM 2290 C CA . GLN A 1 296 ? 0.521 13.838 25.054 1.00 96.44 296 GLN A CA 1
ATOM 2291 C C . GLN A 1 296 ? 0.882 12.347 24.981 1.00 96.44 296 GLN A C 1
ATOM 2293 O O . GLN A 1 296 ? 0.983 11.801 23.895 1.00 96.44 296 GLN A O 1
ATOM 2298 N N . ASN A 1 297 ? 0.963 11.661 26.126 1.00 97.38 297 ASN A N 1
ATOM 2299 C CA . ASN A 1 297 ? 1.286 10.232 26.152 1.00 97.38 297 ASN A CA 1
ATOM 2300 C C . ASN A 1 297 ? 0.250 9.375 25.404 1.00 97.38 297 ASN A C 1
ATOM 2302 O O . ASN A 1 297 ? 0.615 8.380 24.795 1.00 97.38 297 ASN A O 1
ATOM 2306 N N . GLN A 1 298 ? -1.033 9.741 25.465 1.00 98.12 298 GLN A N 1
ATOM 2307 C CA . GLN A 1 298 ? -2.093 9.034 24.738 1.00 98.12 298 GLN A CA 1
ATOM 2308 C C . GLN A 1 298 ? -2.014 9.308 23.236 1.00 98.12 298 GLN A C 1
ATOM 2310 O O . GLN A 1 298 ? -2.192 8.401 22.434 1.00 98.12 298 GLN A O 1
ATOM 2315 N N . TRP A 1 299 ? -1.704 10.548 22.856 1.00 96.94 299 TRP A N 1
ATOM 2316 C CA . TRP A 1 299 ? -1.426 10.897 21.467 1.00 96.94 299 TRP A CA 1
ATOM 2317 C C . TRP A 1 299 ? -0.257 10.096 20.904 1.00 96.94 299 TRP A C 1
ATOM 2319 O O . TRP A 1 299 ? -0.404 9.481 19.854 1.00 96.94 299 TRP A O 1
ATOM 2329 N N . ASP A 1 300 ? 0.859 10.036 21.627 1.00 96.25 300 ASP A N 1
ATOM 2330 C CA . ASP A 1 300 ? 2.039 9.274 21.214 1.00 96.25 300 ASP A CA 1
ATOM 2331 C C . ASP A 1 300 ? 1.712 7.773 21.076 1.00 96.25 300 ASP A C 1
ATOM 2333 O O . ASP A 1 300 ? 2.177 7.119 20.147 1.00 96.25 300 ASP A O 1
ATOM 2337 N N . GLN A 1 301 ? 0.858 7.228 21.953 1.00 96.69 301 GLN A N 1
ATOM 2338 C CA . GLN A 1 301 ? 0.375 5.842 21.868 1.00 96.69 301 GLN A CA 1
ATOM 2339 C C . GLN A 1 301 ? -0.494 5.569 20.636 1.00 96.69 301 GLN A C 1
ATOM 2341 O O . GLN A 1 301 ? -0.424 4.474 20.081 1.00 96.69 301 GLN A O 1
ATOM 2346 N N . VAL A 1 302 ? -1.323 6.526 20.218 1.00 96.69 302 VAL A N 1
ATOM 2347 C CA . VAL A 1 302 ? -2.113 6.401 18.984 1.00 96.69 302 VAL A CA 1
ATOM 2348 C C . VAL A 1 302 ? -1.201 6.519 17.766 1.00 96.69 302 VAL A C 1
ATOM 2350 O O . VAL A 1 302 ? -1.278 5.693 16.864 1.00 96.69 302 VAL A O 1
ATOM 2353 N N . LEU A 1 303 ? -0.307 7.510 17.751 1.00 94.44 303 LEU A N 1
ATOM 2354 C CA . LEU A 1 303 ? 0.584 7.770 16.618 1.00 94.44 303 LEU A CA 1
ATOM 2355 C C . LEU A 1 303 ? 1.648 6.686 16.422 1.00 94.44 303 LEU A C 1
ATOM 2357 O O . LEU A 1 303 ? 2.115 6.513 15.304 1.00 94.44 303 LEU A O 1
ATOM 2361 N N . ALA A 1 304 ? 1.974 5.897 17.450 1.00 92.69 304 ALA A N 1
ATOM 2362 C CA . ALA A 1 304 ? 2.812 4.707 17.292 1.00 92.69 304 ALA A CA 1
ATOM 2363 C C . ALA A 1 304 ? 2.236 3.695 16.279 1.00 92.69 304 ALA A C 1
ATOM 2365 O O . ALA A 1 304 ? 2.992 2.926 15.691 1.00 92.69 304 ALA A O 1
ATOM 2366 N N . GLY A 1 305 ? 0.918 3.711 16.039 1.00 91.56 305 GLY A N 1
ATOM 2367 C CA . GLY A 1 305 ? 0.278 2.912 14.993 1.00 91.56 305 GLY A CA 1
ATOM 2368 C C . GLY A 1 305 ? 0.650 3.334 13.567 1.00 91.56 305 GLY A C 1
ATOM 2369 O O . GLY A 1 305 ? 0.434 2.570 12.632 1.00 91.56 305 GLY A O 1
ATOM 2370 N N . GLN A 1 306 ? 1.222 4.528 13.369 1.00 87.12 306 GLN A N 1
ATOM 2371 C CA . GLN A 1 306 ? 1.626 4.971 12.036 1.00 87.12 306 GLN A CA 1
ATOM 2372 C C . GLN A 1 306 ? 2.761 4.105 11.505 1.00 87.12 306 GLN A C 1
ATOM 2374 O O . GLN A 1 306 ? 2.801 3.857 10.314 1.00 87.12 306 GLN A O 1
ATOM 2379 N N . GLU A 1 307 ? 3.617 3.577 12.378 1.00 84.25 307 GLU A N 1
ATOM 2380 C CA . GLU A 1 307 ? 4.783 2.762 12.017 1.00 84.25 307 GLU A CA 1
ATOM 2381 C C . GLU A 1 307 ? 4.474 1.252 11.970 1.00 84.25 307 GLU A C 1
ATOM 2383 O O . GLU A 1 307 ? 5.379 0.433 11.801 1.00 84.25 307 GLU A O 1
ATOM 2388 N N . THR A 1 308 ? 3.212 0.849 12.152 1.00 87.81 308 THR A N 1
ATOM 2389 C CA . THR A 1 308 ? 2.810 -0.563 12.198 1.00 87.81 308 THR A CA 1
ATOM 2390 C C . THR A 1 308 ? 1.658 -0.852 11.246 1.00 87.81 308 THR A C 1
ATOM 2392 O O . THR A 1 308 ? 0.894 0.033 10.873 1.00 87.81 308 THR A O 1
ATOM 2395 N N . ILE A 1 309 ? 1.536 -2.106 10.818 1.00 91.06 309 ILE A N 1
ATOM 2396 C CA . ILE A 1 309 ? 0.438 -2.590 9.977 1.00 91.06 309 ILE A CA 1
ATOM 2397 C C . ILE A 1 309 ? -0.364 -3.584 10.811 1.00 91.06 309 ILE A C 1
ATOM 2399 O O . ILE A 1 309 ? 0.204 -4.530 11.356 1.00 91.06 309 ILE A O 1
ATOM 2403 N N . GLY A 1 310 ? -1.670 -3.349 10.942 1.00 92.75 310 GLY A N 1
ATOM 2404 C CA . GLY A 1 310 ? -2.582 -4.292 11.593 1.00 92.75 310 GLY A CA 1
ATOM 2405 C C . GLY A 1 310 ? -2.961 -5.454 10.671 1.00 92.75 310 GLY A C 1
ATOM 2406 O O . GLY A 1 310 ? -2.871 -5.346 9.447 1.00 92.75 310 GLY A O 1
ATOM 2407 N N . ALA A 1 311 ? -3.460 -6.556 11.233 1.00 94.69 311 ALA A N 1
ATOM 2408 C CA . ALA A 1 311 ? -3.818 -7.746 10.461 1.00 94.69 311 ALA A CA 1
ATOM 2409 C C . ALA A 1 311 ? -4.878 -7.489 9.376 1.00 94.69 311 ALA A C 1
ATOM 2411 O O . ALA A 1 311 ? -4.848 -8.126 8.324 1.00 94.69 311 ALA A O 1
ATOM 2412 N N . ARG A 1 312 ? -5.813 -6.550 9.583 1.00 94.19 312 ARG A N 1
ATOM 2413 C CA . ARG A 1 312 ? -6.770 -6.168 8.532 1.00 94.19 312 ARG A CA 1
ATOM 2414 C C . ARG A 1 312 ? -6.082 -5.495 7.347 1.00 94.19 312 ARG A C 1
ATOM 2416 O O . ARG A 1 312 ? -6.424 -5.801 6.210 1.00 94.19 312 ARG A O 1
ATOM 2423 N N . GLU A 1 313 ? -5.160 -4.572 7.609 1.00 92.00 313 GLU A N 1
ATOM 2424 C CA . GLU A 1 313 ? -4.417 -3.861 6.562 1.00 92.00 313 GLU A CA 1
ATOM 2425 C C . GLU A 1 313 ? -3.551 -4.837 5.755 1.00 92.00 313 GLU A C 1
ATOM 2427 O O . GLU A 1 313 ? -3.578 -4.795 4.527 1.00 92.00 313 GLU A O 1
ATOM 2432 N N . ASP A 1 314 ? -2.861 -5.763 6.430 1.00 93.56 314 ASP A N 1
ATOM 2433 C CA . ASP A 1 314 ? -2.037 -6.786 5.773 1.00 93.56 314 ASP A CA 1
ATOM 2434 C C . ASP A 1 314 ? -2.884 -7.753 4.932 1.00 93.56 314 ASP A C 1
ATOM 2436 O O . ASP A 1 314 ? -2.569 -7.997 3.773 1.00 93.56 314 ASP A O 1
ATOM 2440 N N . ASN A 1 315 ? -4.028 -8.223 5.444 1.00 94.56 315 ASN A N 1
ATOM 2441 C CA . ASN A 1 315 ? -4.942 -9.064 4.661 1.00 94.56 315 ASN A CA 1
ATOM 2442 C C . ASN A 1 315 ? -5.468 -8.356 3.404 1.00 94.56 315 ASN A C 1
ATOM 2444 O O . ASN A 1 315 ? -5.612 -8.990 2.362 1.00 94.56 315 ASN A O 1
ATOM 2448 N N . ILE A 1 316 ? -5.745 -7.049 3.477 1.00 90.69 316 ILE A N 1
ATOM 2449 C CA . ILE A 1 316 ? -6.123 -6.258 2.295 1.00 90.69 316 ILE A CA 1
ATOM 2450 C C . ILE A 1 316 ? -4.949 -6.178 1.312 1.00 90.69 316 ILE A C 1
ATOM 2452 O O . ILE A 1 316 ? -5.150 -6.368 0.114 1.00 90.69 316 ILE A O 1
ATOM 2456 N N . ALA A 1 317 ? -3.726 -5.951 1.801 1.00 90.19 317 ALA A N 1
ATOM 2457 C CA . ALA A 1 317 ? -2.533 -5.939 0.959 1.00 90.19 317 ALA A CA 1
ATOM 2458 C C . ALA A 1 317 ? -2.337 -7.281 0.232 1.00 90.19 317 ALA A C 1
ATOM 2460 O O . ALA A 1 317 ? -2.185 -7.293 -0.990 1.00 90.19 317 ALA A O 1
ATOM 2461 N N . VAL A 1 318 ? -2.427 -8.402 0.958 1.00 92.31 318 VAL A N 1
ATOM 2462 C CA . VAL A 1 318 ? -2.315 -9.760 0.403 1.00 92.31 318 VAL A CA 1
ATOM 2463 C C . VAL A 1 318 ? -3.413 -10.048 -0.609 1.00 92.31 318 VAL A C 1
ATOM 2465 O O . VAL A 1 318 ? -3.117 -10.477 -1.721 1.00 92.31 318 VAL A O 1
ATOM 2468 N N . LYS A 1 319 ? -4.669 -9.744 -0.284 1.00 91.69 319 LYS A N 1
ATOM 2469 C CA . LYS A 1 319 ? -5.793 -9.915 -1.210 1.00 91.69 319 LYS A CA 1
ATOM 2470 C C . LYS A 1 319 ? -5.562 -9.186 -2.538 1.00 91.69 319 LYS A C 1
ATOM 2472 O O . LYS A 1 319 ? -5.779 -9.771 -3.596 1.00 91.69 319 LYS A O 1
ATOM 2477 N N . ASN A 1 320 ? -5.105 -7.934 -2.495 1.00 85.56 320 ASN A N 1
ATOM 2478 C CA . ASN A 1 320 ? -4.870 -7.159 -3.713 1.00 85.56 320 ASN A CA 1
ATOM 2479 C C . ASN A 1 320 ? -3.682 -7.717 -4.522 1.00 85.56 320 ASN A C 1
ATOM 2481 O O . ASN A 1 320 ? -3.721 -7.696 -5.748 1.00 85.56 320 ASN A O 1
ATOM 2485 N N . MET A 1 321 ? -2.641 -8.256 -3.870 1.00 85.06 321 MET A N 1
ATOM 2486 C CA . MET A 1 321 ? -1.562 -8.976 -4.572 1.00 85.06 321 MET A CA 1
ATOM 2487 C C . MET A 1 321 ? -2.102 -10.187 -5.339 1.00 85.06 321 MET A C 1
ATOM 2489 O O . MET A 1 321 ? -1.849 -10.309 -6.535 1.00 85.06 321 MET A O 1
ATOM 2493 N N . LEU A 1 322 ? -2.916 -11.023 -4.687 1.00 87.94 322 LEU A N 1
ATOM 2494 C CA . LEU A 1 322 ? -3.494 -12.212 -5.317 1.00 87.94 322 LEU A CA 1
ATOM 2495 C C . LEU A 1 322 ? -4.374 -11.859 -6.525 1.00 87.94 322 LEU A C 1
ATOM 2497 O O . LEU A 1 322 ? -4.287 -12.519 -7.558 1.00 87.94 322 LEU A O 1
ATOM 2501 N N . TYR A 1 323 ? -5.185 -10.796 -6.440 1.00 85.19 323 TYR A N 1
ATOM 2502 C CA . TYR A 1 323 ? -5.983 -10.337 -7.585 1.00 85.19 323 TYR A CA 1
ATOM 2503 C C . TYR A 1 323 ? -5.127 -9.928 -8.785 1.00 85.19 323 TYR A C 1
ATOM 2505 O O . TYR A 1 323 ? -5.479 -10.248 -9.921 1.00 85.19 323 TYR A O 1
ATOM 2513 N N . ARG A 1 324 ? -3.990 -9.262 -8.555 1.00 79.25 324 ARG A N 1
ATOM 2514 C CA . ARG A 1 324 ? -3.065 -8.900 -9.638 1.00 79.25 324 ARG A CA 1
ATOM 2515 C C . ARG A 1 324 ? -2.474 -10.137 -10.308 1.00 79.25 324 ARG A C 1
ATOM 2517 O O . ARG A 1 324 ? -2.438 -10.200 -11.538 1.00 79.25 324 ARG A O 1
ATOM 2524 N N . ASP A 1 325 ? -2.086 -11.140 -9.525 1.00 81.00 325 ASP A N 1
ATOM 2525 C CA . ASP A 1 325 ? -1.570 -12.399 -10.066 1.00 81.00 325 ASP A CA 1
ATOM 2526 C C . ASP A 1 325 ? -2.641 -13.171 -10.858 1.00 81.00 325 ASP A C 1
ATOM 2528 O O . ASP A 1 325 ? -2.344 -13.695 -11.936 1.00 81.00 325 ASP A O 1
ATOM 2532 N N . ILE A 1 326 ? -3.900 -13.170 -10.401 1.00 82.50 326 ILE A N 1
ATOM 2533 C CA . ILE A 1 326 ? -5.037 -13.737 -11.148 1.00 82.50 326 ILE A CA 1
ATOM 2534 C C . ILE A 1 326 ? -5.216 -13.018 -12.492 1.00 82.50 326 ILE A C 1
ATOM 2536 O O . ILE A 1 326 ? -5.126 -13.664 -13.540 1.00 82.50 326 ILE A O 1
ATOM 2540 N N . ASN A 1 327 ? -5.398 -11.691 -12.490 1.00 77.88 327 ASN A N 1
ATOM 2541 C CA . ASN A 1 327 ? -5.637 -10.897 -13.707 1.00 77.88 327 ASN A CA 1
ATOM 2542 C C . ASN A 1 327 ? -4.520 -11.092 -14.747 1.00 77.88 327 ASN A C 1
ATOM 2544 O O . ASN A 1 327 ? -4.745 -11.143 -15.965 1.00 77.88 327 ASN A O 1
ATOM 2548 N N . LYS A 1 328 ? -3.286 -11.249 -14.267 1.00 74.81 328 LYS A N 1
ATOM 2549 C CA . LYS A 1 328 ? -2.122 -11.528 -15.101 1.00 74.81 328 LYS A CA 1
ATOM 2550 C C . LYS A 1 328 ? -2.172 -12.915 -15.737 1.00 74.81 328 LYS A C 1
ATOM 2552 O O . LYS A 1 328 ? -1.946 -13.046 -16.945 1.00 74.81 328 LYS A O 1
ATOM 2557 N N . LEU A 1 329 ? -2.476 -13.956 -14.960 1.00 78.12 329 LEU A N 1
ATOM 2558 C CA . LEU A 1 329 ? -2.621 -15.316 -15.485 1.00 78.12 329 LEU A CA 1
ATOM 2559 C C . LEU A 1 329 ? -3.771 -15.405 -16.498 1.00 78.12 329 LEU A C 1
ATOM 2561 O O . LEU A 1 329 ? -3.612 -16.044 -17.543 1.00 78.12 329 LEU A O 1
ATOM 2565 N N . GLU A 1 330 ? -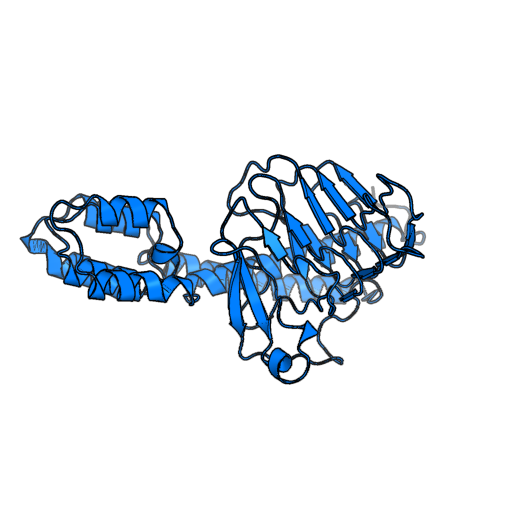4.884 -14.713 -16.254 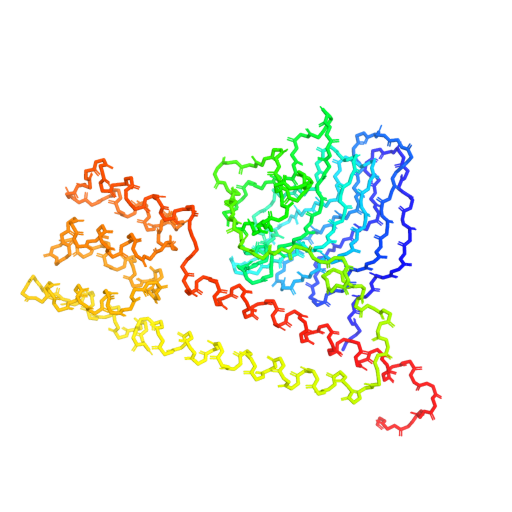1.00 79.50 330 GLU A N 1
ATOM 2566 C CA . GLU A 1 330 ? -6.003 -14.608 -17.196 1.00 79.50 330 GLU A CA 1
ATOM 2567 C C . GLU A 1 330 ? -5.601 -13.923 -18.510 1.00 79.50 330 GLU A C 1
ATOM 2569 O O . GLU A 1 330 ? -5.938 -14.397 -19.606 1.00 79.50 330 GLU A O 1
ATOM 2574 N N . THR A 1 331 ? -4.821 -12.842 -18.423 1.00 74.38 331 THR A N 1
ATOM 2575 C CA . THR A 1 331 ? -4.265 -12.150 -19.594 1.00 74.38 331 THR A CA 1
ATOM 2576 C C . THR A 1 331 ? -3.341 -13.074 -20.392 1.00 74.38 331 THR A C 1
ATOM 2578 O O . THR A 1 331 ? -3.456 -13.162 -21.619 1.00 74.38 331 THR A O 1
ATOM 2581 N N . ASN A 1 332 ? -2.486 -13.844 -19.714 1.00 74.44 332 ASN A N 1
ATOM 2582 C CA . ASN A 1 332 ? -1.611 -14.831 -20.347 1.00 74.44 332 ASN A CA 1
ATOM 2583 C C . ASN A 1 332 ? -2.393 -15.943 -21.059 1.00 74.44 332 ASN A C 1
ATOM 2585 O O . ASN A 1 332 ? -2.076 -16.281 -22.202 1.00 74.44 332 ASN A O 1
ATOM 2589 N N . ILE A 1 333 ? -3.437 -16.491 -20.429 1.00 76.25 333 ILE A N 1
ATOM 2590 C CA . ILE A 1 333 ? -4.315 -17.489 -21.057 1.00 76.25 333 ILE A CA 1
ATOM 2591 C C . ILE A 1 333 ? -4.979 -16.900 -22.306 1.00 76.25 333 ILE A C 1
ATOM 2593 O O . ILE A 1 333 ? -4.968 -17.527 -23.368 1.00 76.25 333 ILE A O 1
ATOM 2597 N N . THR A 1 334 ? -5.515 -15.682 -22.200 1.00 75.62 334 THR A N 1
ATOM 2598 C CA . THR A 1 334 ? -6.148 -14.977 -23.322 1.00 75.62 334 THR A CA 1
ATOM 2599 C C . THR A 1 334 ? -5.178 -14.819 -24.491 1.00 75.62 334 THR A C 1
ATOM 2601 O O . THR A 1 334 ? -5.534 -15.133 -25.628 1.00 75.62 334 THR A O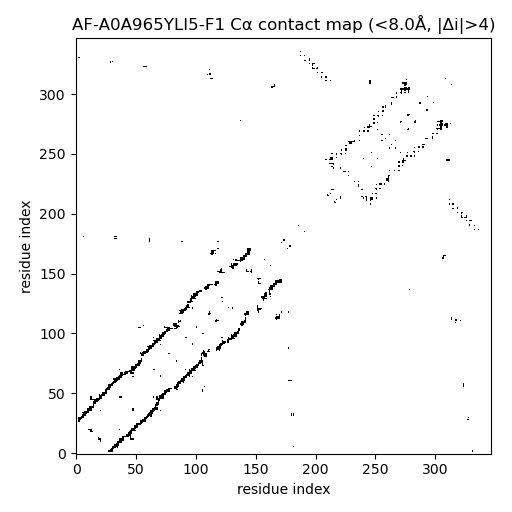 1
ATOM 2604 N N . ARG A 1 335 ? -3.933 -14.406 -24.225 1.00 71.00 335 ARG A N 1
ATOM 2605 C CA . ARG A 1 335 ? -2.882 -14.296 -25.244 1.00 71.00 335 ARG A CA 1
ATOM 2606 C C . ARG A 1 335 ? -2.611 -15.631 -25.935 1.00 71.00 335 ARG A C 1
ATOM 2608 O O . ARG A 1 335 ? -2.609 -15.669 -27.162 1.00 71.00 335 ARG A O 1
ATOM 2615 N N . ILE A 1 336 ? -2.433 -16.719 -25.179 1.00 74.00 336 ILE A N 1
ATOM 2616 C CA . ILE A 1 336 ? -2.170 -18.052 -25.750 1.00 74.00 336 ILE A CA 1
ATOM 2617 C C . ILE A 1 336 ? -3.279 -18.449 -26.732 1.00 74.00 336 ILE A C 1
ATOM 2619 O O . ILE A 1 336 ? -2.981 -18.893 -27.839 1.00 74.00 336 ILE A O 1
ATOM 2623 N N . TYR A 1 337 ? -4.549 -18.242 -26.373 1.00 74.75 337 TYR 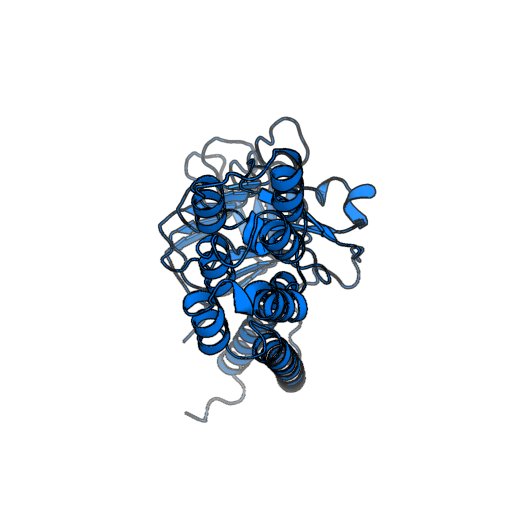A N 1
ATOM 2624 C CA . TYR A 1 337 ? -5.669 -18.548 -27.267 1.00 74.75 337 TYR A CA 1
ATOM 2625 C C . TYR A 1 337 ? -5.721 -17.657 -28.516 1.00 74.75 337 TYR A C 1
ATOM 2627 O O . TYR A 1 337 ? -6.149 -18.120 -29.571 1.00 74.75 337 TYR A O 1
ATOM 2635 N N . LEU A 1 338 ? -5.298 -16.393 -28.422 1.00 71.69 338 LEU A N 1
ATOM 2636 C CA . LEU A 1 338 ? -5.254 -15.477 -29.569 1.00 71.69 338 LEU A CA 1
ATOM 2637 C C . LEU A 1 338 ? -4.084 -15.769 -30.521 1.00 71.69 338 LEU A C 1
ATOM 2639 O O . LEU A 1 338 ? -4.197 -15.524 -31.723 1.00 71.69 338 LEU A O 1
ATOM 2643 N N . GLU A 1 339 ? -2.971 -16.282 -29.997 1.00 71.75 339 GLU A N 1
ATOM 2644 C CA . GLU A 1 339 ? -1.771 -16.636 -30.763 1.00 71.75 339 GLU A CA 1
ATOM 2645 C C . GLU A 1 339 ? -1.793 -18.082 -31.290 1.00 71.75 339 GLU A C 1
ATOM 2647 O O . GLU A 1 339 ? -0.983 -18.434 -32.155 1.00 71.75 339 GLU A O 1
ATOM 2652 N N . ASP A 1 340 ? -2.726 -18.921 -30.822 1.00 68.12 340 ASP A N 1
ATOM 2653 C CA . ASP A 1 340 ? -2.890 -20.296 -31.293 1.00 68.12 340 ASP A CA 1
ATOM 2654 C C . ASP A 1 340 ? -3.417 -20.348 -32.740 1.00 68.12 340 ASP A C 1
ATOM 2656 O O . ASP A 1 340 ? -4.612 -20.413 -33.035 1.00 68.12 340 ASP A O 1
ATOM 2660 N N . ILE A 1 341 ? -2.476 -20.377 -33.682 1.00 60.31 341 ILE A N 1
ATOM 2661 C CA . ILE A 1 341 ? -2.721 -20.566 -35.118 1.00 60.31 341 ILE A CA 1
ATOM 2662 C C . ILE A 1 341 ? -3.091 -22.013 -35.499 1.00 60.31 341 ILE A C 1
ATOM 2664 O O . ILE A 1 341 ? -3.300 -22.292 -36.684 1.00 60.31 341 ILE A O 1
ATOM 2668 N N . THR A 1 342 ? -3.154 -22.952 -34.546 1.00 58.56 342 THR A N 1
ATOM 2669 C CA . THR A 1 342 ? -3.375 -24.382 -34.825 1.00 58.56 342 THR A CA 1
ATOM 2670 C C . THR A 1 342 ? -4.833 -24.838 -34.700 1.00 58.56 342 THR A C 1
ATOM 2672 O O . THR A 1 342 ? -5.158 -25.910 -35.214 1.00 58.56 342 THR A O 1
ATOM 2675 N N . ASN A 1 343 ? -5.736 -24.008 -34.158 1.00 54.31 343 ASN A N 1
ATOM 2676 C CA . ASN A 1 343 ? -7.189 -24.251 -34.141 1.00 54.31 343 ASN A CA 1
ATOM 2677 C C . ASN A 1 343 ? -8.011 -23.001 -34.542 1.00 54.31 343 ASN A C 1
ATOM 2679 O O . ASN A 1 343 ? -8.606 -22.337 -33.697 1.00 54.31 343 ASN A O 1
ATOM 2683 N N . PRO A 1 344 ? -8.134 -22.682 -35.845 1.00 43.84 344 PRO A N 1
ATOM 2684 C CA . PRO A 1 344 ? -8.786 -21.454 -36.309 1.00 43.84 344 PRO A CA 1
ATOM 2685 C C . PRO A 1 344 ? -10.332 -21.464 -36.280 1.00 43.84 344 PRO A C 1
ATOM 2687 O O . PRO A 1 344 ? -10.946 -20.629 -36.942 1.00 43.84 344 PRO A O 1
ATOM 2690 N N . THR A 1 345 ? -11.008 -22.377 -35.572 1.00 46.06 345 THR A N 1
ATOM 2691 C CA . THR A 1 345 ? -12.486 -22.416 -35.567 1.00 46.06 345 THR A CA 1
ATOM 2692 C C . THR A 1 345 ? -13.100 -22.837 -34.233 1.00 46.06 345 THR A C 1
ATOM 2694 O O . THR A 1 345 ? -13.343 -24.022 -34.010 1.00 46.06 345 THR A O 1
ATOM 2697 N N . SER A 1 346 ? -13.482 -21.850 -33.424 1.00 38.09 346 SER A N 1
ATOM 2698 C CA . SER A 1 346 ? -14.749 -21.870 -32.676 1.00 38.09 346 SER A CA 1
ATOM 2699 C C . SER A 1 346 ? -15.102 -20.457 -32.203 1.00 38.09 346 SER A C 1
ATOM 2701 O O . SER A 1 346 ? -15.045 -20.154 -31.014 1.00 38.09 346 SER A O 1
ATOM 2703 N N . SER A 1 347 ? -15.426 -19.590 -33.166 1.00 40.00 347 SER A N 1
ATOM 2704 C CA . SER A 1 347 ? -16.280 -18.414 -32.959 1.00 40.00 347 SER A CA 1
ATOM 2705 C C . SER A 1 347 ? -17.734 -18.774 -33.225 1.00 40.00 347 SER A C 1
ATOM 2707 O O . SER A 1 347 ? -17.948 -19.400 -34.295 1.00 40.00 347 SER A O 1
#

pLDDT: mean 88.15, std 12.11, range [38.09, 98.38]

Nearest PDB structures (foldseek):
  7k84-assembly1_A  TM=2.375E-01  e=1.605E+00  Clostridium botulinum
  6egc-assembly1_A  TM=2.650E-01  e=5.565E+00  synthetic construct
  2wbl-assembly1_A  TM=1.953E-01  e=8.125E+00  Arabidopsis thaliana

Secondary structure (DSSP, 8-state):
----EEES-EEEE-SSTTEEEEEEES-SS-EEES-EEEESS--TTEEEEEEE---S-EEEES-EEES-SEEEEEES--S-TT--EEEES-EEES-SEEEEE-STT-B-SEEB-SSSB--PBPP-STT--EEEEE-SS-EEEEE-GGGGT-GGGS--SB-TTTEEEEE-SPPP-TTTSS--SSS----HHHHHHHHHHHHHHHHHHHHHHHHHGGGG-HHHHHHHHHH--GGGHHHHHHHHHHTTTT--HHHHHHHHH-TTTS-HHHHHHHHHT-THHHH-HHHHHHHHT-SSPPPHHHHHHHHGGGG---HHHHHHHHHHHHHHHHHHHHHHHHHHHHH-TT-----

Foldseek 3Di:
DAAAEDAQEEFEFEQDAQTEREEAEEDELHHAEHYEQDYPAAHHHYEDYEYEEYAAAEEHAHYEAARGQEDYEYHYEYDDQAHEYAYANYEYEHYQEDYAYDYARHHHQENFFLQGFRNYFAYDDDSHPWPEEHDHAAHEHEAEPCCVVPVRSPTPPYDPPRYAYAYHPHHDDPVPPRDDPQPPPDDLVVLVVLLVVLVVVLVVLVVVLCCLALNNDLPVLLVCLQPDAQVCLVVNLVSLVSSFLRYDLSSLQSNLQSCRSQPLVSNLVSLLRHLVLLRDPSSVVSQCVDPDHHDPVSNVSNNVSSNDHGPSRNSSSSSSVSVSSSSVSVSSSVVCVVPPPPDPDDD

Sequence (347 aa):
MNTPTIVNNTFNIPPADKAVGLYIDGGSDFVIEDNIFLSTDYSAGQYGIIVNEDSHENEIYNNEFGYLSWGFSNQGETYDDNVGICLTCNDFHDNIEDISVISNHGICENQGSYSEPAFNLFSLGSQNTYDIYNEPRNINYFVTSSAGDNPRFFPSPVTNPTVNIIGSPTFFSTDSDCLTRYDNVGVVTENTTTIMDLESDVSDIDLVLATLTDNGSTITLQAEVENATPTQSTEVYNDLMTSSEYVSNTVLLSSVKKEYVLNNNMITDVLSVNPQGSKDQTILNELNNRNQPLTQNQWDQVLAGQETIGAREDNIAVKNMLYRDINKLETNITRIYLEDITNPTSS